Protein AF-0000000080332445 (afdb_homodimer)

pLDDT: mean 97.57, std 4.03, range [58.81, 99.0]

Secondary structure (DSSP, 8-state):
--EEPPHHHHHHHHHSTTPPEEEEEE-TTS-EEEEEE--EEETTEEEEEEETTSHHHHHHHH--EEEEEEEE-STT-EEEEEEEEEEEE--HHHHHHHHHHHHHHHH-GGGHHHHHHHHSSTTEEEEEEEEEEEEEEE----/--EEPPHHHHHHHHHSTTPPEEEEEE-TTS-EEEEEE--EEETTEEEEEEETTSHHHHHHHH--EEEEEEEE-STT-EEEEEEEEEEEE--HHHHHHHHHHHHHHHH-GGGHHHHHHHHSSTTEEEEEEEEEEEEEEE----

Structure (mmCIF, N/CA/C/O backbone):
data_AF-0000000080332445-model_v1
#
loop_
_entity.id
_entity.type
_entity.pdbx_description
1 polymer 'PPOX class F420-dependent oxidoreductase'
#
loop_
_atom_site.group_PDB
_atom_site.id
_atom_site.type_symbol
_atom_site.label_atom_id
_atom_site.label_alt_id
_atom_site.label_comp_id
_atom_site.label_asym_id
_atom_site.label_entity_id
_atom_site.label_seq_id
_atom_site.pdbx_PDB_ins_code
_atom_site.Cartn_x
_atom_site.Cartn_y
_atom_site.Cartn_z
_atom_site.occupancy
_atom_site.B_iso_or_equiv
_atom_site.auth_seq_id
_atom_site.auth_comp_id
_atom_site.auth_asym_id
_atom_site.auth_atom_id
_atom_site.pdbx_PDB_model_num
ATOM 1 N N . MET A 1 1 ? -18.812 12.828 2.557 1 81.38 1 MET A N 1
ATOM 2 C CA . MET A 1 1 ? -18.219 12.148 3.707 1 81.38 1 MET A CA 1
ATOM 3 C C . MET A 1 1 ? -17.922 10.688 3.379 1 81.38 1 MET A C 1
ATOM 5 O O . MET A 1 1 ? -18.625 10.07 2.578 1 81.38 1 MET A O 1
ATOM 9 N N . ALA A 1 2 ? -16.875 10.219 4.004 1 90.31 2 ALA A N 1
ATOM 10 C CA . ALA A 1 2 ? -16.531 8.82 3.756 1 90.31 2 ALA A CA 1
ATOM 11 C C . ALA A 1 2 ? -17.734 7.906 3.984 1 90.31 2 ALA A C 1
ATOM 13 O O . ALA A 1 2 ? -18.469 8.078 4.953 1 90.31 2 ALA A O 1
ATOM 14 N N . GLN A 1 3 ? -17.984 7.031 3.102 1 95.44 3 GLN A N 1
ATOM 15 C CA . GLN A 1 3 ? -19.078 6.082 3.18 1 95.44 3 GLN A CA 1
ATOM 16 C C . GLN A 1 3 ? -18.562 4.645 3.234 1 95.44 3 GLN A C 1
ATOM 18 O O . GLN A 1 3 ? -17.75 4.238 2.396 1 95.44 3 GLN A O 1
ATOM 23 N N . LYS A 1 4 ? -19.141 3.914 4.219 1 97 4 LYS A N 1
ATOM 24 C CA . LYS A 1 4 ? -18.797 2.498 4.285 1 97 4 LYS A CA 1
ATOM 25 C C . LYS A 1 4 ? -19.359 1.735 3.09 1 97 4 LYS A C 1
ATOM 27 O O . LYS A 1 4 ? -20.5 1.954 2.689 1 97 4 LYS A O 1
ATOM 32 N N . MET A 1 5 ? -18.547 0.833 2.531 1 97.88 5 MET A N 1
ATOM 33 C CA . MET A 1 5 ? -19 0.029 1.401 1 97.88 5 MET A CA 1
ATOM 34 C C . MET A 1 5 ? -19.672 -1.258 1.881 1 97.88 5 MET A C 1
ATOM 36 O O . MET A 1 5 ? -19.188 -1.894 2.822 1 97.88 5 MET A O 1
ATOM 40 N N . ALA A 1 6 ? -20.656 -1.625 1.177 1 96.62 6 ALA A N 1
ATOM 41 C CA . ALA A 1 6 ? -21.25 -2.943 1.388 1 96.62 6 ALA A CA 1
ATOM 42 C C . ALA A 1 6 ? -20.344 -4.043 0.823 1 96.62 6 ALA A C 1
ATOM 44 O O . ALA A 1 6 ? -19.391 -3.762 0.095 1 96.62 6 ALA A O 1
ATOM 45 N N . ASP A 1 7 ? -20.688 -5.27 1.184 1 93.56 7 ASP A N 1
ATOM 46 C CA . ASP A 1 7 ? -19.844 -6.395 0.795 1 93.56 7 ASP A CA 1
ATOM 47 C C . ASP A 1 7 ? -19.688 -6.473 -0.723 1 93.56 7 ASP A C 1
ATOM 49 O O . ASP A 1 7 ? -18.578 -6.609 -1.236 1 93.56 7 ASP A O 1
ATOM 53 N N . ASP A 1 8 ? -20.781 -6.398 -1.402 1 95.25 8 ASP A N 1
ATOM 54 C CA . ASP A 1 8 ? -20.719 -6.477 -2.859 1 95.25 8 ASP A CA 1
ATOM 55 C C . ASP A 1 8 ? -19.969 -5.273 -3.443 1 95.25 8 ASP A C 1
ATOM 57 O O . ASP A 1 8 ? -19.297 -5.395 -4.465 1 95.25 8 ASP A O 1
ATOM 61 N N . GLU A 1 9 ? -20.047 -4.16 -2.758 1 97.25 9 GLU A N 1
ATOM 62 C CA . GLU A 1 9 ? -19.406 -2.936 -3.23 1 97.25 9 GLU A CA 1
ATOM 63 C C . GLU A 1 9 ? -17.891 -3.02 -3.111 1 97.25 9 GLU A C 1
ATOM 65 O O . GLU A 1 9 ? -17.172 -2.652 -4.039 1 97.25 9 GLU A O 1
ATOM 70 N N . TRP A 1 10 ? -17.438 -3.486 -1.898 1 98.12 10 TRP A N 1
ATOM 71 C CA . TRP A 1 10 ? -15.984 -3.473 -1.754 1 98.12 10 TRP A CA 1
ATOM 72 C C . TRP A 1 10 ? -15.344 -4.531 -2.643 1 98.12 10 TRP A C 1
ATOM 74 O O . TRP A 1 10 ? -14.234 -4.328 -3.156 1 98.12 10 TRP A O 1
ATOM 84 N N . ARG A 1 11 ? -16 -5.629 -2.934 1 98 11 ARG A N 1
ATOM 85 C CA . ARG A 1 11 ? -15.484 -6.641 -3.844 1 98 11 ARG A CA 1
ATOM 86 C C . ARG A 1 11 ? -15.375 -6.102 -5.266 1 98 11 ARG A C 1
ATOM 88 O O . ARG A 1 11 ? -14.375 -6.312 -5.945 1 98 11 ARG A O 1
ATOM 95 N N . SER A 1 12 ? -16.438 -5.395 -5.688 1 98 12 SER A N 1
ATOM 96 C CA . SER A 1 12 ? -16.391 -4.754 -7 1 98 12 SER A CA 1
ATOM 97 C C . SER A 1 12 ? -15.289 -3.707 -7.074 1 98 12 SER A C 1
ATOM 99 O O . SER A 1 12 ? -14.625 -3.576 -8.102 1 98 12 SER A O 1
ATOM 101 N N . PHE A 1 13 ? -15.156 -3.033 -5.973 1 98.44 13 PHE A N 1
ATOM 102 C CA . PHE A 1 13 ? -14.141 -1.988 -5.902 1 98.44 13 PHE A CA 1
ATOM 103 C C . PHE A 1 13 ? -12.742 -2.572 -6.113 1 98.44 13 PHE A C 1
ATOM 105 O O . PHE A 1 13 ? -11.977 -2.076 -6.941 1 98.44 13 PHE A O 1
ATOM 112 N N . VAL A 1 14 ? -12.383 -3.695 -5.426 1 98.31 14 VAL A N 1
ATOM 113 C CA . VAL A 1 14 ? -11.016 -4.195 -5.461 1 98.31 14 VAL A CA 1
ATOM 114 C C . VAL A 1 14 ? -10.758 -4.906 -6.789 1 98.31 14 VAL A C 1
ATOM 116 O O . VAL A 1 14 ? -9.617 -5.004 -7.242 1 98.31 14 VAL A O 1
ATOM 119 N N . LEU A 1 15 ? -11.797 -5.336 -7.449 1 97.62 15 LEU A N 1
ATOM 120 C CA . LEU A 1 15 ? -11.633 -6.086 -8.688 1 97.62 15 LEU A CA 1
ATOM 121 C C . LEU A 1 15 ? -11.781 -5.176 -9.906 1 97.62 15 LEU A C 1
ATOM 123 O O . LEU A 1 15 ? -11.648 -5.625 -11.047 1 97.62 15 LEU A O 1
ATOM 127 N N . HIS A 1 16 ? -12.039 -3.932 -9.656 1 97.31 16 HIS A N 1
ATOM 128 C CA . HIS A 1 16 ? -12.234 -3 -10.758 1 97.31 16 HIS A CA 1
ATOM 129 C C . HIS A 1 16 ? -10.961 -2.84 -11.578 1 97.31 16 HIS A C 1
ATOM 131 O O . HIS A 1 16 ? -9.906 -2.506 -11.031 1 97.31 16 HIS A O 1
ATOM 137 N N . GLY A 1 17 ? -11.055 -3.16 -12.852 1 96.25 17 GLY A N 1
ATOM 138 C CA . GLY A 1 17 ? -9.906 -3.018 -13.727 1 96.25 17 GLY A CA 1
ATOM 139 C C . GLY A 1 17 ? -8.719 -3.855 -13.297 1 96.25 17 GLY A C 1
ATOM 140 O O . GLY A 1 17 ? -8.852 -5.055 -13.055 1 96.25 17 GLY A O 1
ATOM 141 N N . THR A 1 18 ? -7.527 -3.168 -13.25 1 97.19 18 THR A N 1
ATOM 142 C CA . THR A 1 18 ? -6.289 -3.842 -12.883 1 97.19 18 THR A CA 1
ATOM 143 C C . THR A 1 18 ? -5.645 -3.162 -11.68 1 97.19 18 THR A C 1
ATOM 145 O O . THR A 1 18 ? -4.426 -2.979 -11.641 1 97.19 18 THR A O 1
ATOM 148 N N . ARG A 1 19 ? -6.551 -2.73 -10.789 1 98.06 19 ARG A N 1
ATOM 149 C CA . ARG A 1 19 ? -6.016 -2.146 -9.562 1 98.06 19 ARG A CA 1
ATOM 150 C C . ARG A 1 19 ? -5.035 -3.098 -8.883 1 98.06 19 ARG A C 1
ATOM 152 O O . ARG A 1 19 ? -5.324 -4.285 -8.719 1 98.06 19 ARG A O 1
ATOM 159 N N . THR A 1 20 ? -3.871 -2.564 -8.555 1 98.5 20 THR A N 1
ATOM 160 C CA . THR A 1 20 ? -2.896 -3.354 -7.809 1 98.5 20 THR A CA 1
ATOM 161 C C . THR A 1 20 ? -3.193 -3.303 -6.312 1 98.5 20 THR A C 1
ATOM 163 O O . THR A 1 20 ? -3.869 -2.387 -5.84 1 98.5 20 THR A O 1
ATOM 166 N N . GLY A 1 21 ? -2.797 -4.309 -5.602 1 98.81 21 GLY A N 1
ATOM 167 C CA . GLY A 1 21 ? -2.785 -4.266 -4.145 1 98.81 21 GLY A CA 1
ATOM 168 C C . GLY A 1 21 ? -1.434 -3.887 -3.57 1 98.81 21 GLY A C 1
ATOM 169 O O . GLY A 1 21 ? -0.396 -4.168 -4.172 1 98.81 21 GLY A O 1
ATOM 170 N N . LYS A 1 22 ? -1.384 -3.271 -2.49 1 98.94 22 LYS A N 1
ATOM 171 C CA . 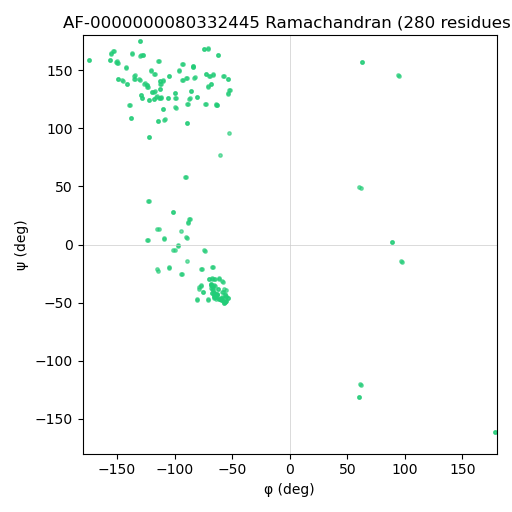LYS A 1 22 ? -0.173 -3.047 -1.707 1 98.94 22 LYS A CA 1
ATOM 172 C C . LYS A 1 22 ? -0.176 -3.889 -0.435 1 98.94 22 LYS A C 1
ATOM 174 O O . LYS A 1 22 ? -0.957 -3.631 0.485 1 98.94 22 LYS A O 1
ATOM 179 N N . LEU A 1 23 ? 0.667 -4.922 -0.406 1 99 23 LEU A N 1
ATOM 180 C CA . LEU A 1 23 ? 0.729 -5.922 0.651 1 99 23 LEU A CA 1
ATOM 181 C C . LEU A 1 23 ? 1.688 -5.492 1.756 1 99 23 LEU A C 1
ATOM 183 O O . LEU A 1 23 ? 2.865 -5.238 1.496 1 99 23 LEU A O 1
ATOM 187 N N . SER A 1 24 ? 1.147 -5.395 2.928 1 99 24 SER A N 1
ATOM 188 C CA . SER A 1 24 ? 1.958 -5.117 4.109 1 99 24 SER A CA 1
ATOM 189 C C . SER A 1 24 ? 2.258 -6.398 4.883 1 99 24 SER A C 1
ATOM 191 O O . SER A 1 24 ? 1.354 -7.191 5.152 1 99 24 SER A O 1
ATOM 193 N N . THR A 1 25 ? 3.475 -6.641 5.133 1 98.94 25 THR A N 1
ATOM 194 C CA . THR A 1 25 ? 3.984 -7.691 6.012 1 98.94 25 THR A CA 1
ATOM 195 C C . THR A 1 25 ? 4.988 -7.125 7.008 1 98.94 25 THR A C 1
ATOM 197 O O . THR A 1 25 ? 5.242 -5.918 7.023 1 98.94 25 THR A O 1
ATOM 200 N N . VAL A 1 26 ? 5.457 -7.996 7.957 1 98.94 26 VAL A N 1
ATOM 201 C CA . VAL A 1 26 ? 6.434 -7.547 8.945 1 98.94 26 VAL A CA 1
ATOM 202 C C . VAL A 1 26 ? 7.742 -8.312 8.758 1 98.94 26 VAL A C 1
ATOM 204 O O . VAL A 1 26 ? 7.746 -9.539 8.688 1 98.94 26 VAL A O 1
ATOM 207 N N . SER A 1 27 ? 8.812 -7.559 8.633 1 98.81 27 SER A N 1
ATOM 208 C CA . SER A 1 27 ? 10.125 -8.156 8.445 1 98.81 27 SER A CA 1
ATOM 209 C C . SER A 1 27 ? 10.609 -8.844 9.719 1 98.81 27 SER A C 1
ATOM 211 O O . SER A 1 27 ? 10.062 -8.617 10.797 1 98.81 27 SER A O 1
ATOM 213 N N . ALA A 1 28 ? 11.648 -9.594 9.594 1 98.44 28 ALA A N 1
ATOM 214 C CA . ALA A 1 28 ? 12.188 -10.383 10.703 1 98.44 28 ALA A CA 1
ATOM 215 C C . ALA A 1 28 ? 12.633 -9.477 11.844 1 98.44 28 ALA A C 1
ATOM 217 O O . ALA A 1 28 ? 12.547 -9.859 13.016 1 98.44 28 ALA A O 1
ATOM 218 N N . ASP A 1 29 ? 13.023 -8.289 11.539 1 98.19 29 ASP A N 1
ATOM 219 C CA . ASP A 1 29 ? 13.516 -7.379 12.57 1 98.19 29 ASP A CA 1
ATOM 220 C C . ASP A 1 29 ? 12.367 -6.543 13.148 1 98.19 29 ASP A C 1
ATOM 222 O O . ASP A 1 29 ? 12.609 -5.574 13.875 1 98.19 29 ASP A O 1
ATOM 226 N N . GLY A 1 30 ? 11.172 -6.852 12.75 1 98.5 30 GLY A N 1
ATOM 227 C CA . GLY A 1 30 ? 10 -6.172 13.281 1 98.5 30 GLY A CA 1
ATOM 228 C C . GLY A 1 30 ? 9.633 -4.922 12.508 1 98.5 30 GLY A C 1
ATOM 229 O O . GLY A 1 30 ? 8.688 -4.223 12.867 1 98.5 30 GLY A O 1
ATOM 230 N N . SER A 1 31 ? 10.367 -4.625 11.438 1 98.75 31 SER A N 1
ATOM 231 C CA . SER A 1 31 ? 10.094 -3.408 10.68 1 98.75 31 SER A CA 1
ATOM 232 C C . SER A 1 31 ? 8.984 -3.633 9.664 1 98.75 31 SER A C 1
ATOM 234 O O . SER A 1 31 ? 8.75 -4.762 9.227 1 98.75 31 SER A O 1
ATOM 236 N N . PRO A 1 32 ? 8.281 -2.549 9.328 1 98.94 32 PRO A N 1
ATOM 237 C CA . PRO A 1 32 ? 7.211 -2.66 8.336 1 98.94 32 PRO A CA 1
ATOM 238 C C . PRO A 1 32 ? 7.746 -2.912 6.922 1 98.94 32 PRO A C 1
ATOM 240 O O . PRO A 1 32 ? 8.82 -2.418 6.57 1 98.94 32 PRO A O 1
ATOM 243 N N . HIS A 1 33 ? 7.047 -3.66 6.148 1 98.94 33 HIS A N 1
ATOM 244 C CA . HIS A 1 33 ? 7.309 -3.957 4.742 1 98.94 33 HIS A CA 1
ATOM 245 C C . HIS A 1 33 ? 6.055 -3.766 3.898 1 98.94 33 HIS A C 1
ATOM 247 O O . HIS A 1 33 ? 4.949 -4.105 4.332 1 98.94 33 HIS A O 1
ATOM 253 N N . VAL A 1 34 ? 6.191 -3.252 2.703 1 98.94 34 VAL A N 1
ATOM 254 C CA . VAL A 1 34 ? 5.066 -3.107 1.783 1 98.94 34 VAL A CA 1
ATOM 255 C C . VAL A 1 34 ? 5.543 -3.322 0.349 1 98.94 34 VAL A C 1
ATOM 257 O O . VAL A 1 34 ? 6.637 -2.885 -0.021 1 98.94 34 VAL A O 1
ATOM 260 N N . ALA A 1 35 ? 4.742 -3.969 -0.43 1 98.81 35 ALA A N 1
ATOM 261 C CA . ALA A 1 35 ? 5.051 -4.223 -1.836 1 98.81 35 ALA A CA 1
ATOM 262 C C . ALA A 1 35 ? 3.777 -4.289 -2.672 1 98.81 35 ALA A C 1
ATOM 264 O O . ALA A 1 35 ? 2.754 -4.805 -2.219 1 98.81 35 ALA A O 1
ATOM 265 N N . PRO A 1 36 ? 3.838 -3.758 -3.881 1 98.69 36 PRO A N 1
ATOM 266 C CA . PRO A 1 36 ? 2.684 -3.928 -4.766 1 98.69 36 PRO A CA 1
ATOM 267 C C . PRO A 1 36 ? 2.557 -5.352 -5.305 1 98.69 36 PRO A C 1
ATOM 269 O O . PRO A 1 36 ? 3.566 -6.012 -5.555 1 98.69 36 PRO A O 1
ATOM 272 N N . ILE A 1 37 ? 1.304 -5.789 -5.5 1 98.69 37 ILE A N 1
ATOM 273 C CA . ILE A 1 37 ? 1.092 -7.133 -6.027 1 98.69 37 ILE A CA 1
ATOM 274 C C . ILE A 1 37 ? -0.091 -7.125 -6.992 1 98.69 37 ILE A C 1
ATOM 276 O O . ILE A 1 37 ? -0.99 -6.285 -6.879 1 98.69 37 ILE A O 1
ATOM 280 N N . TRP A 1 38 ? -0.032 -8.094 -7.973 1 98.69 38 TRP A N 1
ATOM 281 C CA . TRP A 1 38 ? -1.217 -8.555 -8.695 1 98.69 38 TRP A CA 1
ATOM 282 C C . TRP A 1 38 ? -1.974 -9.602 -7.887 1 98.69 38 TRP A C 1
ATOM 284 O O . TRP A 1 38 ? -1.366 -10.406 -7.18 1 98.69 38 TRP A O 1
ATOM 294 N N . PHE A 1 39 ? -3.295 -9.562 -7.984 1 98.88 39 PHE A N 1
ATOM 295 C CA . PHE A 1 39 ? -4.074 -10.5 -7.188 1 98.88 39 PHE A CA 1
ATOM 296 C C . PHE A 1 39 ? -5.414 -10.789 -7.848 1 98.88 39 PHE A C 1
ATOM 298 O O . PHE A 1 39 ? -5.812 -10.102 -8.789 1 98.88 39 PHE A O 1
ATOM 305 N N . LEU A 1 40 ? -6.066 -11.828 -7.352 1 98.81 40 LEU A N 1
ATOM 306 C CA . LEU A 1 40 ? -7.48 -12.117 -7.562 1 98.81 40 LEU A CA 1
ATOM 307 C C . LEU A 1 40 ? -8.188 -12.375 -6.238 1 98.81 40 LEU A C 1
ATOM 309 O O . LEU A 1 40 ? -7.535 -12.555 -5.207 1 98.81 40 LEU A O 1
ATOM 313 N N . LEU A 1 41 ? -9.508 -12.297 -6.27 1 98.56 41 LEU A N 1
ATOM 314 C CA . LEU A 1 41 ? -10.328 -12.812 -5.18 1 98.56 41 LEU A CA 1
ATOM 315 C C . LEU A 1 41 ? -10.891 -14.188 -5.527 1 98.56 41 LEU A C 1
ATOM 317 O O . LEU A 1 41 ? -11.359 -14.406 -6.645 1 98.56 41 LEU A O 1
ATOM 321 N N . ASP A 1 42 ? -10.711 -15.047 -4.621 1 98.06 42 ASP A N 1
ATOM 322 C CA . ASP A 1 42 ? -11.359 -16.359 -4.66 1 98.06 42 ASP A CA 1
ATOM 323 C C . ASP A 1 42 ? -12.203 -16.594 -3.41 1 98.06 42 ASP A C 1
ATOM 325 O O . ASP A 1 42 ? -11.695 -17.094 -2.404 1 98.06 42 ASP A O 1
ATOM 329 N N . GLY A 1 43 ? -13.508 -16.234 -3.498 1 96.25 43 GLY A N 1
ATOM 330 C CA . GLY A 1 43 ? -14.312 -16.203 -2.285 1 96.25 43 GLY A CA 1
ATOM 331 C C . GLY A 1 43 ? -13.797 -15.211 -1.26 1 96.25 43 GLY A C 1
ATOM 332 O O . GLY A 1 43 ? -13.656 -14.023 -1.554 1 96.25 43 GLY A O 1
ATOM 333 N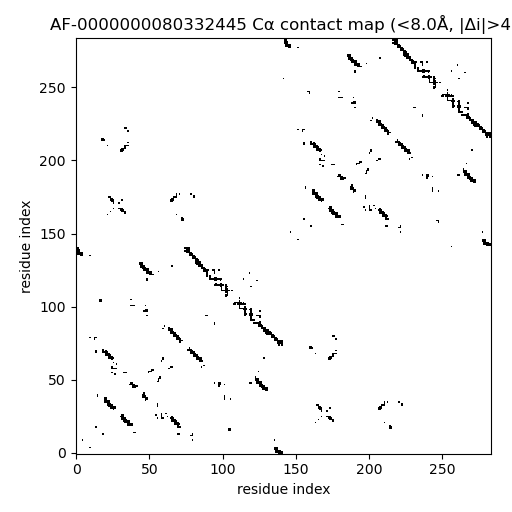 N . ASP A 1 44 ? -13.461 -15.711 -0.083 1 97.12 44 ASP A N 1
ATOM 334 C CA . ASP A 1 44 ? -13 -14.844 0.997 1 97.12 44 ASP A CA 1
ATOM 335 C C . ASP A 1 44 ? -11.477 -14.891 1.123 1 97.12 44 ASP A C 1
ATOM 337 O O . ASP A 1 44 ? -10.93 -14.719 2.217 1 97.12 44 ASP A O 1
ATOM 341 N N . GLU A 1 45 ? -10.859 -15.164 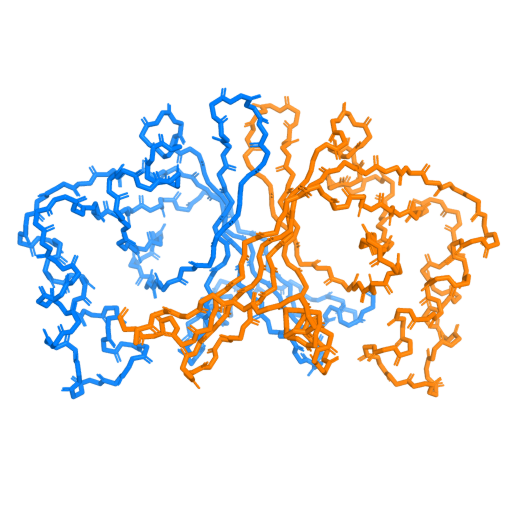-0.029 1 98.81 45 GLU A N 1
ATOM 342 C CA . GLU A 1 45 ? -9.398 -15.203 -0.037 1 98.81 45 GLU A CA 1
ATOM 343 C C . GLU A 1 45 ? -8.836 -14.289 -1.122 1 98.81 45 GLU A C 1
ATOM 345 O O . GLU A 1 45 ? -9.367 -14.234 -2.232 1 98.81 45 GLU A O 1
ATOM 350 N N . VAL A 1 46 ? -7.82 -13.617 -0.756 1 98.94 46 VAL A N 1
ATOM 351 C CA . VAL A 1 46 ? -6.965 -12.992 -1.762 1 98.94 46 VAL A CA 1
ATOM 352 C C . VAL A 1 46 ? -5.922 -14 -2.244 1 98.94 46 VAL A C 1
ATOM 354 O O . VAL A 1 46 ? -5.246 -14.641 -1.437 1 98.94 46 VAL A O 1
ATOM 357 N N . VAL A 1 47 ? -5.777 -14.094 -3.547 1 98.94 47 VAL A N 1
ATOM 358 C CA . VAL A 1 47 ? -4.836 -15.055 -4.117 1 98.94 47 VAL A CA 1
ATOM 359 C C . VAL A 1 47 ? -3.779 -14.32 -4.934 1 98.94 47 VAL A C 1
ATOM 361 O O . VAL A 1 47 ? -4.105 -13.477 -5.77 1 98.94 47 VAL A O 1
ATOM 364 N N . PHE A 1 48 ? -2.527 -14.641 -4.703 1 98.94 48 PHE A N 1
ATOM 365 C CA . PHE A 1 48 ? -1.441 -14.062 -5.488 1 98.94 48 PHE A CA 1
ATOM 366 C C . PHE A 1 48 ? -0.222 -14.977 -5.477 1 98.94 48 PHE A C 1
ATOM 368 O O . PHE A 1 48 ? -0.159 -15.93 -4.695 1 98.94 48 PHE A O 1
ATOM 375 N N . ASN A 1 49 ? 0.714 -14.719 -6.406 1 98.69 49 ASN A N 1
ATOM 376 C CA . ASN A 1 49 ? 2.006 -15.391 -6.477 1 98.69 49 ASN A CA 1
ATOM 377 C C . ASN A 1 49 ? 3.137 -14.492 -5.988 1 98.69 49 ASN A C 1
ATOM 379 O O . ASN A 1 49 ? 3.057 -13.266 -6.113 1 98.69 49 ASN A O 1
ATOM 383 N N . THR A 1 50 ? 4.098 -15.086 -5.359 1 98.5 50 THR A N 1
ATOM 384 C CA . THR A 1 50 ? 5.324 -14.367 -5.02 1 98.5 50 THR A CA 1
ATOM 385 C C . THR A 1 50 ? 6.512 -15.328 -4.961 1 98.5 50 THR A C 1
ATOM 387 O O . THR A 1 50 ? 6.336 -16.531 -4.758 1 98.5 50 THR A O 1
ATOM 390 N N . GLY A 1 51 ? 7.695 -14.812 -5.129 1 98.44 51 GLY A N 1
ATOM 391 C CA . GLY A 1 51 ? 8.875 -15.633 -4.934 1 98.44 51 GLY A CA 1
ATOM 392 C C . GLY A 1 51 ? 9.07 -16.078 -3.494 1 98.44 51 GLY A C 1
ATOM 393 O O . GLY A 1 51 ? 8.844 -15.289 -2.568 1 98.44 51 GLY A O 1
ATOM 394 N N . LYS A 1 52 ? 9.578 -17.234 -3.354 1 98.44 52 LYS A N 1
ATOM 395 C CA . LYS A 1 52 ? 9.836 -17.797 -2.031 1 98.44 52 LYS A CA 1
ATOM 396 C C . LYS A 1 52 ? 10.945 -17.031 -1.314 1 98.44 52 LYS A C 1
ATOM 398 O O . LYS A 1 52 ? 10.914 -16.875 -0.091 1 98.44 52 LYS A O 1
ATOM 403 N N . GLU A 1 53 ? 11.836 -16.469 -2.062 1 98.25 53 GLU A N 1
ATOM 404 C CA . GLU A 1 53 ? 13.023 -15.859 -1.47 1 98.25 53 GLU A CA 1
ATOM 405 C C . GLU A 1 53 ? 12.875 -14.336 -1.392 1 98.25 53 GLU A C 1
ATOM 407 O O . GLU A 1 53 ? 13.781 -13.641 -0.94 1 98.25 53 GLU A O 1
ATOM 412 N N . THR A 1 54 ? 11.758 -13.805 -1.946 1 98.5 54 THR A N 1
ATOM 413 C CA . THR A 1 54 ? 11.492 -12.383 -1.774 1 98.5 54 THR A CA 1
ATOM 414 C C . THR A 1 54 ? 11.312 -12.039 -0.298 1 98.5 54 THR A C 1
ATOM 416 O O . THR A 1 54 ? 11.094 -12.93 0.527 1 98.5 54 THR A O 1
ATOM 419 N N . VAL A 1 55 ? 11.398 -10.797 0.043 1 98.56 55 VAL A N 1
ATOM 420 C CA . VAL A 1 55 ? 11.164 -10.344 1.408 1 98.56 55 VAL A CA 1
ATOM 421 C C . VAL A 1 55 ? 9.75 -10.719 1.846 1 98.56 55 VAL A C 1
ATOM 423 O O . VAL A 1 55 ? 9.555 -11.289 2.924 1 98.56 55 VAL A O 1
ATOM 426 N N . LYS A 1 56 ? 8.742 -10.445 0.944 1 98.56 56 LYS A N 1
ATOM 427 C CA . LYS A 1 56 ? 7.367 -10.742 1.34 1 98.56 56 LYS A CA 1
ATOM 428 C C . LYS A 1 56 ? 7.148 -12.25 1.479 1 98.56 56 LYS A C 1
ATOM 430 O O . LYS A 1 56 ? 6.391 -12.695 2.342 1 98.56 56 LYS A O 1
ATOM 435 N N . GLY A 1 57 ? 7.801 -13.039 0.613 1 98.75 57 GLY A N 1
ATOM 436 C CA . GLY A 1 57 ? 7.719 -14.484 0.773 1 98.75 57 GLY A CA 1
ATOM 437 C C . GLY A 1 57 ? 8.266 -14.969 2.104 1 98.75 57 GLY A C 1
ATOM 438 O O . GLY A 1 57 ? 7.609 -15.742 2.803 1 98.75 57 GLY A O 1
ATOM 439 N N . ARG A 1 58 ? 9.414 -14.492 2.475 1 98.88 58 ARG A N 1
ATOM 440 C CA . ARG A 1 58 ? 10.047 -14.875 3.732 1 98.88 58 ARG A CA 1
ATOM 441 C C . ARG A 1 58 ? 9.234 -14.383 4.926 1 98.88 58 ARG A C 1
ATOM 443 O O . ARG A 1 58 ? 9.086 -15.094 5.922 1 98.88 58 ARG A O 1
ATOM 450 N N . ASN A 1 59 ? 8.75 -13.156 4.816 1 98.94 59 ASN A N 1
ATOM 451 C CA . ASN A 1 59 ? 7.914 -12.625 5.887 1 98.94 59 ASN A CA 1
ATOM 452 C C . ASN A 1 59 ? 6.684 -13.492 6.129 1 98.94 59 ASN A C 1
ATOM 454 O O . ASN A 1 59 ? 6.363 -13.82 7.273 1 98.94 59 ASN A O 1
ATOM 458 N N . LEU A 1 60 ? 6.016 -13.867 5.035 1 98.88 60 LEU A N 1
ATOM 459 C CA . LEU A 1 60 ? 4.777 -14.633 5.137 1 98.88 60 LEU A CA 1
ATOM 460 C C . LEU A 1 60 ? 5.051 -16.047 5.664 1 98.88 60 LEU A C 1
ATOM 462 O O . LEU A 1 60 ? 4.227 -16.609 6.383 1 98.88 60 LEU A O 1
ATOM 466 N N . ALA A 1 61 ? 6.164 -16.562 5.305 1 98.81 61 ALA A N 1
ATOM 467 C CA . ALA A 1 61 ? 6.539 -17.891 5.816 1 98.81 61 ALA A CA 1
ATOM 468 C C . ALA A 1 61 ? 6.766 -17.844 7.324 1 98.81 61 ALA A C 1
ATOM 470 O O . ALA A 1 61 ? 6.434 -18.797 8.031 1 98.81 61 ALA A O 1
ATOM 471 N N . ARG A 1 62 ? 7.297 -16.75 7.82 1 98.62 62 ARG A N 1
ATOM 472 C CA . ARG A 1 62 ? 7.617 -16.594 9.242 1 98.62 62 ARG A CA 1
ATOM 473 C C . ARG A 1 62 ? 6.371 -16.234 10.047 1 98.62 62 ARG A C 1
ATOM 475 O O . ARG A 1 62 ? 6.152 -16.781 11.133 1 98.62 62 ARG A O 1
ATOM 482 N N . ASP A 1 63 ? 5.641 -15.297 9.57 1 98.5 63 ASP A N 1
ATOM 483 C CA . ASP A 1 63 ? 4.41 -14.789 10.164 1 98.5 63 ASP A CA 1
ATOM 484 C C . ASP A 1 63 ? 3.342 -14.555 9.094 1 98.5 63 ASP A C 1
ATOM 486 O O . ASP A 1 63 ? 3.436 -13.609 8.312 1 98.5 63 ASP A O 1
ATOM 490 N N . GLY A 1 64 ? 2.307 -15.359 9.047 1 98.75 64 GLY A N 1
ATOM 491 C CA . GLY A 1 64 ? 1.322 -15.406 7.98 1 98.75 64 GLY A CA 1
ATOM 492 C C . GLY A 1 64 ? 0.367 -14.227 8 1 98.75 64 GLY A C 1
ATOM 493 O O . GLY A 1 64 ? -0.479 -14.094 7.113 1 98.75 64 GLY A O 1
ATOM 494 N N . ARG A 1 65 ? 0.459 -13.375 9.023 1 98.88 65 ARG A N 1
ATOM 495 C CA . ARG A 1 65 ? -0.424 -12.219 9.062 1 98.88 65 ARG A CA 1
ATOM 496 C C . ARG A 1 65 ? -0.04 -11.203 7.992 1 98.88 65 ARG A C 1
ATOM 498 O O . ARG A 1 65 ? 1.145 -10.953 7.762 1 98.88 65 ARG A O 1
ATOM 505 N N . ALA A 1 66 ? -1.001 -10.641 7.273 1 98.94 66 ALA A N 1
ATOM 506 C CA . ALA A 1 66 ? -0.771 -9.617 6.258 1 98.94 66 ALA A CA 1
ATOM 507 C C . ALA A 1 66 ? -1.966 -8.68 6.148 1 98.94 66 ALA A C 1
ATOM 509 O O . ALA A 1 66 ? -3.064 -9 6.609 1 98.94 66 ALA A O 1
ATOM 510 N N . ALA A 1 67 ? -1.767 -7.52 5.688 1 99 67 ALA A N 1
ATOM 511 C CA . ALA A 1 67 ? -2.787 -6.551 5.301 1 99 67 ALA A CA 1
ATOM 512 C C . ALA A 1 67 ? -2.592 -6.098 3.855 1 99 67 ALA A C 1
ATOM 514 O O . ALA A 1 67 ? -1.461 -5.879 3.414 1 99 67 ALA A O 1
ATOM 515 N N . LEU A 1 68 ? -3.654 -5.992 3.117 1 99 68 LEU A N 1
ATOM 516 C CA . LEU A 1 68 ? -3.633 -5.582 1.718 1 99 68 LEU A CA 1
ATOM 517 C C . LEU A 1 68 ? -4.508 -4.348 1.5 1 99 68 LEU A C 1
ATOM 519 O O . LEU A 1 68 ? -5.688 -4.348 1.854 1 99 68 LEU A O 1
ATOM 523 N N . CYS A 1 69 ? -3.918 -3.301 0.949 1 98.94 69 CYS A N 1
ATOM 524 C CA . CYS A 1 69 ? -4.668 -2.1 0.602 1 98.94 69 CYS A CA 1
ATOM 525 C C . CYS A 1 69 ? -4.871 -2 -0.906 1 98.94 69 CYS A C 1
ATOM 527 O O . CYS A 1 69 ? -3.924 -2.168 -1.677 1 98.94 69 CYS A O 1
ATOM 529 N N . VAL A 1 70 ? -6.062 -1.85 -1.336 1 98.88 70 VAL A N 1
ATOM 530 C CA . VAL A 1 70 ? -6.438 -1.488 -2.699 1 98.88 70 VAL A CA 1
ATOM 531 C C . VAL A 1 70 ? -7.18 -0.153 -2.693 1 98.88 70 VAL A C 1
ATOM 533 O O . VAL A 1 70 ? -8.141 0.027 -1.944 1 98.88 70 VAL A O 1
ATOM 536 N N . ASP A 1 71 ? -6.66 0.823 -3.514 1 98.56 71 ASP A N 1
ATOM 537 C CA . ASP A 1 71 ? -7.324 2.123 -3.488 1 98.56 71 ASP A CA 1
ATOM 538 C C . ASP A 1 71 ? -7.488 2.684 -4.898 1 98.56 71 ASP A C 1
ATOM 540 O O . ASP A 1 71 ? -7.012 2.09 -5.867 1 98.56 71 ASP A O 1
ATOM 544 N N . ASP A 1 72 ? -8.312 3.66 -5.066 1 97.25 72 ASP A N 1
ATOM 545 C CA . ASP A 1 72 ? -8.391 4.543 -6.227 1 97.25 72 ASP A CA 1
ATOM 546 C C . ASP A 1 72 ? -7.684 5.871 -5.953 1 97.25 72 ASP A C 1
ATOM 548 O O . ASP A 1 72 ? -8.062 6.609 -5.043 1 97.25 72 ASP A O 1
ATOM 552 N N . ASP A 1 73 ? -6.637 6.16 -6.73 1 96.19 73 ASP A N 1
ATOM 553 C CA . ASP A 1 73 ? -5.84 7.352 -6.453 1 96.19 73 ASP A CA 1
ATOM 554 C C . ASP A 1 73 ? -6.414 8.578 -7.168 1 96.19 73 ASP A C 1
ATOM 556 O O . ASP A 1 73 ? -5.715 9.57 -7.375 1 96.19 73 ASP A O 1
ATOM 560 N N . ARG A 1 74 ? -7.727 8.5 -7.594 1 94.75 74 ARG A N 1
ATOM 561 C CA . ARG A 1 74 ? -8.453 9.617 -8.195 1 94.75 74 ARG A CA 1
ATOM 562 C C . ARG A 1 74 ? -9.641 10.016 -7.34 1 94.75 74 ARG A C 1
ATOM 564 O O . ARG A 1 74 ? -10.266 9.172 -6.691 1 94.75 74 ARG A O 1
ATOM 571 N N . PRO A 1 75 ? -9.906 11.305 -7.371 1 92.44 75 PRO A N 1
ATOM 572 C CA . PRO A 1 75 ? -11.109 11.719 -6.645 1 92.44 75 PRO A CA 1
ATOM 573 C C . PRO A 1 75 ? -12.367 11.023 -7.141 1 92.44 75 PRO A C 1
ATOM 575 O O . PRO A 1 75 ? -12.5 10.75 -8.336 1 92.44 75 PRO A O 1
ATOM 578 N N . PRO A 1 76 ? -13.359 10.703 -6.238 1 94.5 76 PRO A N 1
ATOM 579 C CA . PRO A 1 76 ? -13.406 11.109 -4.828 1 94.5 76 PRO A CA 1
ATOM 580 C C . PRO A 1 76 ? -12.68 10.133 -3.91 1 94.5 76 PRO A C 1
ATOM 582 O O . PRO A 1 76 ? -12.93 10.109 -2.703 1 94.5 76 PRO A O 1
ATOM 585 N N . TYR A 1 77 ? -11.82 9.391 -4.359 1 96.69 77 TYR A N 1
ATOM 586 C CA . TYR A 1 77 ? -10.953 8.461 -3.648 1 96.69 77 TYR A CA 1
ATOM 587 C C . TYR A 1 77 ? -11.766 7.371 -2.963 1 96.69 77 TYR A C 1
ATOM 589 O O . TYR A 1 77 ? -12.977 7.496 -2.811 1 96.69 77 TYR A O 1
ATOM 597 N N . GLY A 1 78 ? -11.242 6.332 -2.699 1 98.06 78 GLY A N 1
ATOM 598 C CA . GLY A 1 78 ? -11.75 5.18 -1.976 1 98.06 78 GLY A CA 1
ATOM 599 C C . GLY A 1 78 ? -10.703 4.109 -1.747 1 98.06 78 GLY A C 1
ATOM 600 O O . GLY A 1 78 ? -9.656 4.113 -2.396 1 98.06 78 GLY A O 1
ATOM 601 N N . PHE A 1 79 ? -11.031 3.309 -0.736 1 98.75 79 PHE A N 1
ATOM 602 C CA . PHE A 1 79 ? -10.062 2.246 -0.481 1 98.75 79 PHE A CA 1
ATOM 603 C C . PHE A 1 79 ? -10.727 1.072 0.23 1 98.75 79 PHE A C 1
ATOM 605 O O . PHE A 1 79 ? -11.789 1.228 0.841 1 98.75 79 PHE A O 1
ATOM 612 N N . VAL A 1 80 ? -10.055 -0.009 0.069 1 98.88 80 VAL A N 1
ATOM 613 C CA . VAL A 1 80 ? -10.344 -1.231 0.811 1 98.88 80 VAL A CA 1
ATOM 614 C C . VAL A 1 80 ? -9.062 -1.774 1.438 1 98.88 80 VAL A C 1
ATOM 616 O O . VAL A 1 80 ? -8.031 -1.87 0.769 1 98.88 80 VAL A O 1
ATOM 619 N N . VAL A 1 81 ? -9.125 -2.051 2.746 1 98.94 81 VAL A N 1
ATOM 620 C CA . VAL A 1 81 ? -8.062 -2.787 3.418 1 98.94 81 VAL A CA 1
ATOM 621 C C . VAL A 1 81 ? -8.586 -4.141 3.887 1 98.94 81 VAL A C 1
ATOM 623 O O . VAL A 1 81 ? -9.633 -4.219 4.535 1 98.94 81 VAL A O 1
ATOM 626 N N . MET A 1 82 ? -7.887 -5.141 3.482 1 98.94 82 MET A N 1
ATOM 627 C CA . MET A 1 82 ? -8.172 -6.512 3.898 1 98.94 82 MET A CA 1
ATOM 628 C C . MET A 1 82 ? -7.051 -7.059 4.773 1 98.94 82 MET A C 1
ATOM 630 O O . MET A 1 82 ? -5.871 -6.906 4.445 1 98.94 82 MET A O 1
ATOM 634 N N . ARG A 1 83 ? -7.418 -7.676 5.871 1 98.88 83 ARG A N 1
ATOM 635 C CA . ARG A 1 83 ? -6.461 -8.328 6.758 1 98.88 83 ARG A CA 1
ATOM 636 C C . ARG A 1 83 ? -6.777 -9.82 6.902 1 98.88 83 ARG A C 1
ATOM 638 O O . ARG A 1 83 ? -7.934 -10.227 6.781 1 98.88 83 ARG A O 1
ATOM 645 N N . GLY A 1 84 ? -5.715 -10.516 7.109 1 98.88 84 GLY A N 1
ATOM 646 C CA . GLY A 1 84 ? -5.93 -11.945 7.309 1 98.88 84 GLY A CA 1
ATOM 647 C C . GLY A 1 84 ? -4.641 -12.719 7.512 1 98.88 84 GLY A C 1
ATOM 648 O O . GLY A 1 84 ? -3.625 -12.148 7.914 1 98.88 84 GLY A O 1
ATOM 649 N N . ARG A 1 85 ? -4.77 -14.055 7.301 1 98.88 85 ARG A N 1
ATOM 650 C CA . ARG A 1 85 ? -3.629 -14.953 7.438 1 98.88 85 ARG A CA 1
ATOM 651 C C . ARG A 1 85 ? -3.402 -15.75 6.152 1 98.88 85 ARG A C 1
ATOM 653 O O . ARG A 1 85 ? -4.348 -16.297 5.578 1 98.88 85 ARG A O 1
ATOM 660 N N . ALA A 1 86 ? -2.184 -15.805 5.801 1 98.88 86 ALA A N 1
ATOM 661 C CA . ALA A 1 86 ? -1.803 -16.422 4.535 1 98.88 86 ALA A CA 1
ATOM 662 C C . ALA A 1 86 ? -1.466 -17.906 4.723 1 98.88 86 ALA A C 1
ATOM 664 O O . ALA A 1 86 ? -0.853 -18.281 5.723 1 98.88 86 ALA A O 1
ATOM 665 N N . GLU A 1 87 ? -1.854 -18.656 3.807 1 98.81 87 GLU A N 1
ATOM 666 C CA . GLU A 1 87 ? -1.344 -20.016 3.582 1 98.81 87 GLU A CA 1
ATOM 667 C C . GLU A 1 87 ? -0.51 -20.078 2.305 1 98.81 87 GLU A C 1
ATOM 669 O O . GLU A 1 87 ? -0.876 -19.5 1.285 1 98.81 87 GLU A O 1
ATOM 674 N N . LEU A 1 88 ? 0.562 -20.844 2.404 1 98.88 88 LEU A N 1
ATOM 675 C CA . LEU A 1 88 ? 1.495 -20.922 1.285 1 98.88 88 LEU A CA 1
ATOM 676 C C . LEU A 1 88 ? 1.483 -22.312 0.661 1 98.88 88 LEU A C 1
ATOM 678 O O . LEU A 1 88 ? 1.396 -23.312 1.372 1 98.88 88 LEU A O 1
ATOM 682 N N . SER A 1 89 ? 1.568 -22.344 -0.669 1 98.88 89 SER A N 1
ATOM 683 C CA . SER A 1 89 ? 1.656 -23.609 -1.396 1 98.88 89 SER A CA 1
ATOM 684 C C . SER A 1 89 ? 2.727 -23.547 -2.48 1 98.88 89 SER A C 1
ATOM 686 O O . SER A 1 89 ? 2.879 -22.516 -3.156 1 98.88 89 SER A O 1
ATOM 688 N N . GLU A 1 90 ? 3.393 -24.688 -2.688 1 98.69 90 GLU A N 1
ATOM 689 C CA . GLU A 1 90 ? 4.359 -24.812 -3.771 1 98.69 90 GLU A CA 1
ATOM 690 C C . GLU A 1 90 ? 3.887 -25.812 -4.824 1 98.69 90 GLU A C 1
ATOM 692 O O . GLU A 1 90 ? 4.672 -26.266 -5.664 1 98.69 90 GLU A O 1
ATOM 697 N N . ASP A 1 91 ? 2.572 -26.156 -4.695 1 98.75 91 ASP A N 1
ATOM 698 C CA . ASP A 1 91 ? 2.014 -27.078 -5.691 1 98.75 91 ASP A CA 1
ATOM 699 C C . ASP A 1 91 ? 2.061 -26.453 -7.086 1 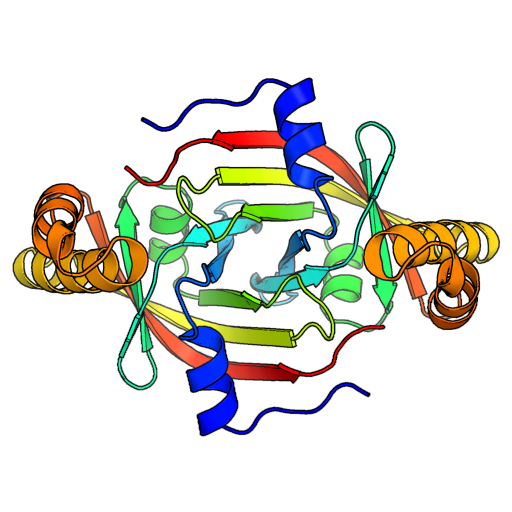98.75 91 ASP A C 1
ATOM 701 O O . ASP A 1 91 ? 1.377 -25.469 -7.359 1 98.75 91 ASP A O 1
ATOM 705 N N . LEU A 1 92 ? 2.752 -27.094 -7.984 1 98.62 92 LEU A N 1
ATOM 706 C CA . LEU A 1 92 ? 3.045 -26.516 -9.289 1 98.62 92 LEU A CA 1
ATOM 707 C C . LEU A 1 92 ? 1.776 -26.375 -10.125 1 98.62 92 LEU A C 1
ATOM 709 O O . LEU A 1 92 ? 1.636 -25.438 -10.906 1 98.62 92 LEU A O 1
ATOM 713 N N . SER A 1 93 ? 0.936 -27.344 -10 1 98.69 93 SER A N 1
ATOM 714 C CA . SER A 1 93 ? -0.306 -27.25 -10.766 1 98.69 93 SER A CA 1
ATOM 715 C C . SER A 1 93 ? -1.138 -26.047 -10.328 1 98.69 93 SER A C 1
ATOM 717 O O . SER A 1 93 ? -1.69 -25.344 -11.164 1 98.69 93 SER A O 1
ATOM 719 N N . GLU A 1 94 ? -1.246 -25.797 -9.039 1 98.75 94 GLU A N 1
ATOM 720 C CA . GLU A 1 94 ? -1.961 -24.641 -8.523 1 98.75 94 GLU A CA 1
ATOM 721 C C . GLU A 1 94 ? -1.258 -23.344 -8.914 1 98.75 94 GLU A C 1
ATOM 723 O O . GLU A 1 94 ? -1.909 -22.375 -9.297 1 98.75 94 GLU A O 1
ATOM 728 N N . LEU A 1 95 ? 0.03 -23.406 -8.789 1 98.81 95 LEU A N 1
ATOM 729 C CA . LEU A 1 95 ? 0.815 -22.234 -9.172 1 98.81 95 LEU A CA 1
ATOM 730 C C . LEU A 1 95 ? 0.521 -21.844 -10.617 1 98.81 95 LEU A C 1
ATOM 732 O O . LEU A 1 95 ? 0.225 -20.672 -10.891 1 98.81 95 LEU A O 1
ATOM 736 N N . ARG A 1 96 ? 0.563 -22.75 -11.477 1 98.69 96 ARG A N 1
ATOM 737 C CA . ARG A 1 96 ? 0.352 -22.484 -12.891 1 98.69 96 ARG A CA 1
ATOM 738 C C . ARG A 1 96 ? -1.065 -21.984 -13.156 1 98.69 96 ARG A C 1
ATOM 740 O O . ARG A 1 96 ? -1.264 -21.016 -13.898 1 98.69 96 ARG A O 1
ATOM 747 N N . HIS A 1 97 ? -1.989 -22.625 -12.578 1 98.88 97 HIS A N 1
ATOM 748 C CA . HIS A 1 97 ? -3.393 -22.266 -12.75 1 98.88 97 HIS A CA 1
ATOM 749 C C . HIS A 1 97 ? -3.641 -20.812 -12.344 1 98.88 97 HIS A C 1
ATOM 751 O O . HIS A 1 97 ? -4.168 -20.031 -13.133 1 98.88 97 HIS A O 1
ATOM 757 N N . TRP A 1 98 ? -3.199 -20.438 -11.203 1 98.88 98 TRP A N 1
ATOM 758 C CA . TRP A 1 98 ? -3.521 -19.109 -10.672 1 98.88 98 TRP A CA 1
ATOM 759 C C . TRP A 1 98 ? -2.645 -18.047 -11.312 1 98.88 98 TRP A C 1
ATOM 761 O O . TRP A 1 98 ? -3.098 -16.922 -11.555 1 98.88 98 TRP A O 1
ATOM 771 N N . ALA A 1 99 ? -1.388 -18.359 -11.555 1 98.75 99 ALA A N 1
ATOM 772 C CA . ALA A 1 99 ? -0.548 -17.422 -12.289 1 98.75 99 ALA A CA 1
ATOM 773 C C . ALA A 1 99 ? -1.168 -17.062 -13.641 1 98.75 99 ALA A C 1
ATOM 775 O O . ALA A 1 99 ? -1.103 -15.914 -14.07 1 98.75 99 ALA A O 1
ATOM 776 N N . THR A 1 100 ? -1.751 -18.047 -14.289 1 98.88 100 THR A N 1
ATOM 777 C CA . THR A 1 100 ? -2.408 -17.828 -15.57 1 98.88 100 THR A CA 1
ATOM 778 C C . THR A 1 100 ? -3.611 -16.906 -15.422 1 98.88 100 THR A C 1
ATOM 780 O O . THR A 1 100 ? -3.768 -15.945 -16.188 1 98.88 100 THR A O 1
ATOM 783 N N . ARG A 1 101 ? -4.438 -17.125 -14.406 1 98.75 101 ARG A N 1
ATOM 784 C CA . ARG A 1 101 ? -5.633 -16.312 -14.188 1 98.75 101 ARG A CA 1
ATOM 785 C C . ARG A 1 101 ? -5.266 -14.891 -13.805 1 98.75 101 ARG A C 1
ATOM 787 O O . ARG A 1 101 ? -5.887 -13.938 -14.281 1 98.75 101 ARG A O 1
ATOM 794 N N . ILE A 1 102 ? -4.273 -14.734 -12.961 1 98.62 102 ILE A N 1
ATOM 795 C CA . ILE A 1 102 ? -3.824 -13.414 -12.523 1 98.62 102 ILE A CA 1
ATOM 796 C C . ILE A 1 102 ? -3.234 -12.648 -13.711 1 98.62 102 ILE A C 1
ATOM 798 O O . ILE A 1 102 ? -3.559 -11.484 -13.922 1 98.62 102 ILE A O 1
ATOM 802 N N . GLY A 1 10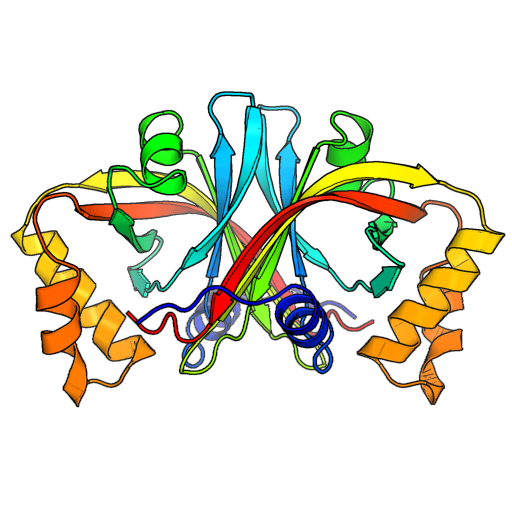3 ? -2.375 -13.336 -14.5 1 98.12 103 GLY A N 1
ATOM 803 C CA . GLY A 1 103 ? -1.86 -12.719 -15.711 1 98.12 103 GLY A CA 1
ATOM 804 C C . GLY A 1 103 ? -2.953 -12.258 -16.656 1 98.12 103 GLY A C 1
ATOM 805 O O . GLY A 1 103 ? -2.857 -11.18 -17.25 1 98.12 103 GLY A O 1
ATOM 806 N N . GLY A 1 104 ? -3.998 -13.086 -16.844 1 98.5 104 GLY A N 1
ATOM 807 C CA . GLY A 1 104 ? -5.125 -12.711 -17.688 1 98.5 104 GLY A CA 1
ATOM 808 C C . GLY A 1 104 ? -5.82 -11.445 -17.219 1 98.5 104 GLY A C 1
ATOM 809 O O . GLY A 1 104 ? -6.16 -10.586 -18.031 1 98.5 104 GLY A O 1
ATOM 810 N N . ARG A 1 105 ? -5.988 -11.32 -15.914 1 98.12 105 ARG A N 1
ATOM 811 C CA . ARG A 1 105 ? -6.629 -10.125 -15.375 1 98.12 105 ARG A CA 1
ATOM 812 C C . ARG A 1 105 ? -5.801 -8.875 -15.672 1 98.12 105 ARG A C 1
ATOM 814 O O . ARG A 1 105 ? -6.344 -7.852 -16.094 1 98.12 105 ARG A O 1
ATOM 821 N N . TYR A 1 106 ? -4.527 -8.922 -15.523 1 97.94 106 TYR A N 1
ATOM 822 C CA . TYR A 1 106 ? -3.709 -7.719 -15.508 1 97.94 106 TYR A CA 1
ATOM 823 C C . TYR A 1 106 ? -3.154 -7.414 -16.891 1 97.94 106 TYR A C 1
ATOM 825 O O . TYR A 1 106 ? -2.893 -6.258 -17.219 1 97.94 106 TYR A O 1
ATOM 833 N N . MET A 1 107 ? -3.025 -8.5 -17.719 1 97.5 107 MET A N 1
ATOM 834 C CA . MET A 1 107 ? -2.316 -8.266 -18.984 1 97.5 107 MET A CA 1
ATOM 835 C C . MET A 1 107 ? -3.184 -8.648 -20.172 1 97.5 107 MET A C 1
ATOM 837 O O . MET A 1 107 ? -2.76 -8.516 -21.328 1 97.5 107 MET A O 1
ATOM 841 N N . GLY A 1 108 ? -4.434 -9.047 -19.906 1 97.44 108 GLY A N 1
ATOM 842 C CA . GLY A 1 108 ? -5.324 -9.5 -20.953 1 97.44 108 GLY A CA 1
ATOM 843 C C . GLY A 1 108 ? -5.32 -11.008 -21.141 1 97.44 108 GLY A C 1
ATOM 844 O O . GLY A 1 108 ? -4.277 -11.656 -21 1 97.44 108 GLY A O 1
ATOM 845 N N . GLU A 1 109 ? -6.492 -11.508 -21.484 1 98 109 GLU A N 1
ATOM 846 C CA . GLU A 1 109 ? -6.68 -12.953 -21.594 1 98 109 GLU A CA 1
ATOM 847 C C . GLU A 1 109 ? -5.723 -13.555 -22.625 1 98 109 GLU A C 1
ATOM 849 O O . GLU A 1 109 ? -5.266 -14.695 -22.453 1 98 109 GLU A O 1
ATOM 854 N N . GLU A 1 110 ? -5.418 -12.781 -23.594 1 98.19 110 GLU A N 1
ATOM 855 C CA . GLU A 1 110 ? -4.562 -13.273 -24.672 1 98.19 110 GLU A CA 1
ATOM 856 C C . GLU A 1 110 ? -3.146 -13.539 -24.172 1 98.19 110 GLU A C 1
ATOM 858 O O . GLU A 1 110 ? -2.402 -14.312 -24.781 1 98.19 110 GLU A O 1
ATOM 863 N N . ARG A 1 111 ? -2.729 -12.969 -23.031 1 97.62 111 ARG A N 1
ATOM 864 C CA . ARG A 1 111 ? -1.379 -13.133 -22.5 1 97.62 111 ARG A CA 1
ATOM 865 C C . ARG A 1 111 ? -1.386 -14.008 -21.25 1 97.62 111 ARG A C 1
ATOM 867 O O . ARG A 1 111 ? -0.347 -14.188 -20.609 1 97.62 111 ARG A O 1
ATOM 874 N N . ALA A 1 112 ? -2.51 -14.516 -20.938 1 98.5 112 ALA A N 1
ATOM 875 C CA . ALA A 1 112 ? -2.68 -15.266 -19.703 1 98.5 112 ALA A CA 1
ATOM 876 C C . ALA A 1 112 ? -1.68 -16.422 -19.609 1 98.5 112 ALA A C 1
ATOM 878 O O . ALA A 1 112 ? -0.98 -16.562 -18.609 1 98.5 112 ALA A O 1
ATOM 879 N N . GLU A 1 113 ? -1.555 -17.188 -20.625 1 98.31 113 GLU A N 1
ATOM 880 C CA . GLU A 1 113 ? -0.687 -18.359 -20.625 1 98.31 113 GLU A CA 1
ATOM 881 C C . GLU A 1 113 ? 0.783 -17.953 -20.531 1 98.31 113 GLU A C 1
ATOM 883 O O . GLU A 1 113 ? 1.586 -18.672 -19.906 1 98.31 113 GLU A O 1
ATOM 888 N N . GLU A 1 114 ? 1.147 -16.891 -21.219 1 97.56 114 GLU A N 1
ATOM 889 C CA . GLU A 1 114 ? 2.502 -16.359 -21.109 1 97.56 114 GLU A CA 1
ATOM 890 C C . GLU A 1 114 ? 2.885 -16.094 -19.656 1 97.56 114 GLU A C 1
ATOM 892 O O . GLU A 1 114 ? 3.947 -16.516 -19.203 1 97.56 114 GLU A O 1
ATOM 897 N N . PHE A 1 115 ? 2.037 -15.484 -18.891 1 97.38 115 PHE A N 1
ATOM 898 C CA . PHE A 1 115 ? 2.309 -15.133 -17.516 1 97.38 115 PHE A CA 1
ATOM 899 C C . PHE A 1 115 ? 2.182 -16.359 -16.609 1 97.38 115 PHE A C 1
ATOM 901 O O . PHE A 1 115 ? 2.898 -16.469 -15.609 1 97.38 115 PHE A O 1
ATOM 908 N N . GLY A 1 116 ? 1.258 -17.266 -16.906 1 98.38 116 GLY A N 1
ATOM 909 C CA . GLY A 1 116 ? 1.213 -18.531 -16.203 1 98.38 116 GLY A CA 1
ATOM 910 C C . GLY A 1 116 ? 2.523 -19.297 -16.266 1 98.38 116 GLY A C 1
ATOM 911 O O . GLY A 1 116 ? 3.008 -19.797 -15.25 1 98.38 116 GLY A O 1
ATOM 912 N N . ALA A 1 117 ? 3.109 -19.359 -17.453 1 97.94 117 ALA A N 1
ATOM 913 C CA . ALA A 1 117 ? 4.367 -20.078 -17.656 1 97.94 117 ALA A CA 1
ATOM 914 C C . ALA A 1 117 ? 5.52 -19.375 -16.953 1 97.94 117 ALA A C 1
ATOM 916 O O . ALA A 1 117 ? 6.434 -20.031 -16.438 1 97.94 117 ALA A O 1
ATOM 917 N N . ARG A 1 118 ? 5.484 -18.125 -16.906 1 96.81 118 ARG A N 1
ATOM 918 C CA . ARG A 1 118 ? 6.555 -17.328 -16.328 1 96.81 118 ARG A CA 1
ATOM 919 C C . ARG A 1 118 ? 6.512 -17.391 -14.797 1 96.81 118 ARG A C 1
ATOM 921 O O . ARG A 1 118 ? 7.551 -17.531 -14.148 1 96.81 118 ARG A O 1
ATOM 928 N N . ASN A 1 119 ? 5.254 -17.328 -14.219 1 97.06 119 ASN A N 1
ATOM 929 C CA . ASN A 1 119 ? 5.109 -17.125 -12.781 1 97.06 119 ASN A CA 1
ATOM 930 C C . ASN A 1 119 ? 4.723 -18.406 -12.07 1 97.06 119 ASN A C 1
ATOM 932 O O . ASN A 1 119 ? 4.809 -18.5 -10.844 1 97.06 119 ASN A O 1
ATOM 936 N N . GLY A 1 120 ? 4.207 -19.359 -12.781 1 98.19 120 GLY A N 1
ATOM 937 C CA . GLY A 1 120 ? 3.844 -20.641 -12.203 1 98.19 120 GLY A CA 1
ATOM 938 C C . GLY A 1 120 ? 4.969 -21.656 -12.258 1 98.19 120 GLY A C 1
ATOM 939 O O . GLY A 1 120 ? 4.801 -22.75 -12.82 1 98.19 120 GLY A O 1
ATOM 940 N N . VAL A 1 121 ? 6.148 -21.344 -11.648 1 98.56 121 VAL A N 1
ATOM 941 C CA . VAL A 1 121 ? 7.367 -22.141 -11.773 1 98.56 121 VAL A CA 1
ATOM 942 C C . VAL A 1 121 ? 7.906 -22.484 -10.383 1 98.56 121 VAL A C 1
ATOM 944 O O . VAL A 1 121 ? 7.523 -21.844 -9.391 1 98.56 121 VAL A O 1
ATOM 947 N N . PRO A 1 122 ? 8.836 -23.531 -10.289 1 98.56 122 PRO A N 1
ATOM 948 C CA . PRO A 1 122 ? 9.477 -23.812 -9.008 1 98.56 122 PRO A CA 1
ATOM 949 C C . PRO A 1 122 ? 10.148 -22.594 -8.398 1 98.56 122 PRO A C 1
ATOM 951 O O . PRO A 1 122 ? 10.75 -21.797 -9.117 1 98.56 122 PRO A O 1
ATOM 954 N N . GLY A 1 123 ? 10.086 -22.438 -7.086 1 98.62 123 GLY A N 1
ATOM 955 C CA . GLY A 1 123 ? 10.656 -21.281 -6.406 1 98.62 123 GLY A CA 1
ATOM 956 C C . GLY A 1 123 ? 9.625 -20.203 -6.102 1 98.62 123 GLY A C 1
ATOM 957 O O . GLY A 1 123 ? 9.883 -19.312 -5.293 1 98.62 123 GLY A O 1
ATOM 958 N N . GLU A 1 124 ? 8.484 -20.391 -6.805 1 98.81 124 GLU A N 1
ATOM 959 C CA . GLU A 1 124 ? 7.371 -19.484 -6.512 1 98.81 124 GLU A CA 1
ATOM 960 C C . GLU A 1 124 ? 6.441 -20.078 -5.453 1 98.81 124 GLU A C 1
ATOM 962 O O . GLU A 1 124 ? 6.434 -21.297 -5.238 1 98.81 124 GLU A O 1
ATOM 967 N N . LEU A 1 125 ? 5.75 -19.188 -4.785 1 98.88 125 LEU A N 1
ATOM 968 C CA . LEU A 1 125 ? 4.688 -19.531 -3.848 1 98.88 125 LEU A CA 1
ATOM 969 C C . LEU A 1 125 ? 3.33 -19.078 -4.379 1 98.88 125 LEU A C 1
ATOM 971 O O . LEU A 1 125 ? 3.213 -18 -4.961 1 98.88 125 LEU A O 1
ATOM 975 N N . LEU A 1 126 ? 2.359 -19.953 -4.207 1 98.94 126 LEU A N 1
ATOM 976 C CA . LEU A 1 126 ? 0.976 -19.484 -4.199 1 98.94 126 LEU A CA 1
ATOM 977 C C . LEU A 1 126 ? 0.557 -19.047 -2.801 1 98.94 126 LEU A C 1
ATOM 979 O O . LEU A 1 126 ? 0.715 -19.797 -1.838 1 98.94 126 LEU A O 1
ATOM 983 N N . VAL A 1 127 ? 0.076 -17.875 -2.684 1 98.94 127 VAL A N 1
ATOM 984 C CA . VAL A 1 127 ? -0.361 -17.344 -1.4 1 98.94 127 VAL A CA 1
ATOM 985 C C . VAL A 1 127 ? -1.879 -17.172 -1.397 1 98.94 127 VAL A C 1
ATOM 987 O O . VAL A 1 127 ? -2.449 -16.594 -2.322 1 98.94 127 VAL A O 1
ATOM 990 N N . ARG A 1 128 ? -2.52 -17.719 -0.447 1 98.94 128 ARG A N 1
ATOM 991 C CA . ARG A 1 128 ? -3.936 -17.5 -0.171 1 98.94 128 ARG A CA 1
ATOM 992 C C . ARG A 1 128 ? -4.129 -16.797 1.168 1 98.94 128 ARG A C 1
ATOM 994 O O . ARG A 1 128 ? -3.928 -17.391 2.227 1 98.94 128 ARG A O 1
ATOM 1001 N N . LEU A 1 129 ? -4.469 -15.562 1.096 1 98.94 129 LEU A N 1
ATOM 1002 C CA . LEU A 1 129 ? -4.762 -14.773 2.283 1 98.94 129 LEU A CA 1
ATOM 1003 C C . LEU A 1 129 ? -6.234 -14.875 2.66 1 98.94 129 LEU A C 1
ATOM 1005 O O . LEU A 1 129 ? -7.094 -14.281 2.004 1 98.94 129 LEU A O 1
ATOM 1009 N N . ARG A 1 130 ? -6.484 -15.625 3.684 1 98.94 130 ARG A N 1
ATOM 1010 C CA . ARG A 1 130 ? -7.852 -15.711 4.188 1 98.94 130 ARG A CA 1
ATOM 1011 C C . ARG A 1 130 ? -8.25 -14.43 4.91 1 98.94 130 ARG A C 1
ATOM 1013 O O . ARG A 1 130 ? -7.68 -14.086 5.945 1 98.94 130 ARG A O 1
ATOM 1020 N N . ILE A 1 131 ? -9.305 -13.789 4.414 1 98.81 131 ILE A N 1
ATOM 1021 C CA . ILE A 1 131 ? -9.695 -12.477 4.914 1 98.81 131 ILE A CA 1
ATOM 1022 C C . ILE A 1 131 ? -10.484 -12.633 6.211 1 98.81 131 ILE A C 1
ATOM 1024 O O . ILE A 1 131 ? -11.477 -13.359 6.258 1 98.81 131 ILE A O 1
ATOM 1028 N N . ASP A 1 132 ? -10.07 -11.961 7.234 1 98.44 132 ASP A N 1
ATOM 1029 C CA . ASP A 1 132 ? -10.828 -12 8.477 1 98.44 132 ASP A CA 1
ATOM 1030 C C . ASP A 1 132 ? -11.422 -10.633 8.805 1 98.44 132 ASP A C 1
ATOM 1032 O O . ASP A 1 132 ? -12.359 -10.523 9.594 1 98.44 132 ASP A O 1
ATOM 1036 N N . LYS A 1 133 ? -10.883 -9.547 8.289 1 98.5 133 LYS A N 1
ATOM 1037 C CA . LYS A 1 133 ? -11.383 -8.195 8.508 1 98.5 133 LYS A CA 1
ATOM 1038 C C . LYS A 1 133 ? -11.289 -7.363 7.23 1 98.5 133 LYS A C 1
ATOM 1040 O O . LYS A 1 133 ? -10.305 -7.457 6.492 1 98.5 133 LYS A O 1
ATOM 1045 N N . VAL A 1 134 ? -12.344 -6.586 6.984 1 98.75 134 VAL A N 1
ATOM 1046 C CA . VAL A 1 134 ? -12.359 -5.672 5.844 1 98.75 134 VAL A CA 1
ATOM 1047 C C . VAL A 1 134 ? -12.727 -4.266 6.316 1 98.75 134 VAL A C 1
ATOM 1049 O O . VAL A 1 134 ? -13.688 -4.09 7.07 1 98.75 134 VAL A O 1
ATOM 1052 N N . LEU A 1 135 ? -11.945 -3.326 6.012 1 98.62 135 LEU A N 1
ATOM 1053 C CA . LEU A 1 135 ? -12.234 -1.901 6.121 1 98.62 135 LEU A CA 1
ATOM 1054 C C . LEU A 1 135 ? -12.375 -1.271 4.738 1 98.62 135 LEU A C 1
ATOM 1056 O O . LEU A 1 135 ? -11.43 -1.281 3.949 1 98.62 135 LEU A O 1
ATOM 1060 N N . ALA A 1 136 ? -13.586 -0.743 4.402 1 98.69 136 ALA A N 1
ATOM 1061 C CA . ALA A 1 136 ? -13.875 -0.295 3.041 1 98.69 136 ALA A CA 1
ATOM 1062 C C . ALA A 1 136 ? -14.656 1.014 3.049 1 98.69 136 ALA A C 1
ATOM 1064 O O . ALA A 1 136 ? -15.766 1.082 3.598 1 98.69 136 ALA A O 1
ATOM 1065 N N . TYR A 1 137 ? -14.047 2.023 2.432 1 98.44 137 TYR A N 1
ATOM 1066 C CA . TYR A 1 137 ? -14.703 3.33 2.393 1 98.44 137 TYR A CA 1
ATOM 1067 C C . TYR A 1 137 ? -14.625 3.934 0.996 1 98.44 137 TYR A C 1
ATOM 1069 O O . TYR A 1 137 ? -13.609 3.795 0.306 1 98.44 137 TYR A O 1
ATOM 1077 N N . SER A 1 138 ? -15.656 4.594 0.587 1 96.5 138 SER A N 1
ATOM 1078 C CA . SER A 1 138 ? -15.719 5.402 -0.628 1 96.5 138 SER A CA 1
ATOM 1079 C C . SER A 1 138 ? -15.883 6.883 -0.301 1 96.5 138 SER A C 1
ATOM 1081 O O . SER A 1 138 ? -16.25 7.238 0.821 1 96.5 138 SER A O 1
ATOM 1083 N N . GLU A 1 139 ? -15.484 7.711 -1.276 1 93.94 139 GLU A N 1
ATOM 1084 C CA . GLU A 1 139 ? -15.656 9.156 -1.154 1 93.94 139 GLU A CA 1
ATOM 1085 C C . GLU A 1 139 ? -14.875 9.703 0.04 1 93.94 139 GLU A C 1
ATOM 1087 O O . GLU A 1 139 ? -15.438 10.406 0.881 1 93.94 139 GLU A O 1
ATOM 1092 N N . VAL A 1 140 ? -13.609 9.297 0.126 1 91.56 140 VAL A N 1
ATOM 1093 C CA . VAL A 1 140 ? -12.789 9.617 1.287 1 91.56 140 VAL A CA 1
ATOM 1094 C C . VAL A 1 140 ? -11.984 10.883 1.02 1 91.56 140 VAL A C 1
ATOM 1096 O O . VAL A 1 140 ? -11.078 11.227 1.784 1 91.56 140 VAL A O 1
ATOM 1099 N N . ALA A 1 141 ? -12.344 11.617 -0.11 1 75.94 141 ALA A N 1
ATOM 1100 C CA . ALA A 1 141 ? -11.625 12.859 -0.39 1 75.94 141 ALA A CA 1
ATOM 1101 C C . ALA A 1 141 ? -11.633 13.789 0.824 1 75.94 141 ALA A C 1
ATOM 1103 O O . ALA A 1 141 ? -12.695 14.25 1.249 1 75.94 141 ALA A O 1
ATOM 1104 N N . GLY A 1 142 ? -10.641 13.844 1.705 1 64.81 142 GLY A N 1
ATOM 1105 C CA . GLY A 1 142 ? -10.555 14.789 2.805 1 64.81 142 GLY A CA 1
ATOM 1106 C C . GLY A 1 142 ? -9.727 14.281 3.969 1 64.81 142 GLY A C 1
ATOM 1107 O O . GLY A 1 142 ? -9.383 13.102 4.02 1 64.81 142 GLY A O 1
ATOM 1108 N N . MET B 1 1 ? 11.953 -5.477 -19.219 1 81.69 1 MET B N 1
ATOM 1109 C CA . MET B 1 1 ? 12.461 -5.906 -17.922 1 81.69 1 MET B CA 1
ATOM 1110 C C . MET B 1 1 ? 12.453 -4.754 -16.922 1 81.69 1 MET B C 1
ATOM 1112 O O . MET B 1 1 ? 12.633 -3.598 -17.312 1 81.69 1 MET B O 1
ATOM 1116 N N . ALA B 1 2 ? 12.227 -5.137 -15.695 1 90.81 2 ALA B N 1
ATOM 1117 C CA . ALA B 1 2 ? 12.219 -4.094 -14.672 1 90.81 2 ALA B CA 1
ATOM 1118 C C . ALA B 1 2 ? 13.477 -3.24 -14.742 1 90.81 2 ALA B C 1
ATOM 1120 O O . ALA B 1 2 ? 14.586 -3.766 -14.898 1 90.81 2 ALA B O 1
ATOM 1121 N N . GLN B 1 3 ? 13.344 -1.97 -14.711 1 95.56 3 GLN B N 1
ATOM 1122 C CA . GLN B 1 3 ? 14.453 -1.021 -14.758 1 95.56 3 GLN B CA 1
ATOM 1123 C C . GLN B 1 3 ? 14.516 -0.186 -13.484 1 95.56 3 GLN B C 1
ATOM 1125 O O . GLN B 1 3 ? 13.523 0.409 -13.07 1 95.56 3 GLN B O 1
ATOM 1130 N N . LYS B 1 4 ? 15.75 -0.143 -12.953 1 97.06 4 LYS B N 1
ATOM 1131 C CA . LYS B 1 4 ? 15.938 0.72 -11.789 1 97.06 4 LYS B CA 1
ATOM 1132 C C . LYS B 1 4 ? 15.805 2.191 -12.172 1 97.06 4 LYS B C 1
ATOM 1134 O O . LYS B 1 4 ? 16.312 2.623 -13.203 1 97.06 4 LYS B O 1
ATOM 1139 N N . MET B 1 5 ? 15.125 2.963 -11.32 1 97.88 5 MET B N 1
ATOM 1140 C CA . MET B 1 5 ? 14.961 4.391 -11.578 1 97.88 5 MET B CA 1
ATOM 1141 C C . MET B 1 5 ? 16.109 5.188 -10.961 1 97.88 5 MET B C 1
ATOM 1143 O O . MET B 1 5 ? 16.531 4.902 -9.844 1 97.88 5 MET B O 1
ATOM 1147 N N . ALA B 1 6 ? 16.484 6.188 -11.656 1 96.69 6 ALA B N 1
ATOM 1148 C CA . ALA B 1 6 ? 17.422 7.16 -11.094 1 96.69 6 ALA B CA 1
ATOM 1149 C C . ALA B 1 6 ? 16.719 8.055 -10.062 1 96.69 6 ALA B C 1
ATOM 1151 O O . ALA B 1 6 ? 15.5 8.047 -9.953 1 96.69 6 ALA B O 1
ATOM 1152 N N . ASP B 1 7 ? 17.547 8.797 -9.336 1 93.56 7 ASP B N 1
ATOM 1153 C CA . ASP B 1 7 ? 17 9.609 -8.242 1 93.56 7 ASP B CA 1
ATOM 1154 C C . ASP B 1 7 ? 15.961 10.594 -8.758 1 93.56 7 ASP B C 1
ATOM 1156 O O . ASP B 1 7 ? 14.875 10.711 -8.195 1 93.56 7 ASP B O 1
ATOM 1160 N N . ASP B 1 8 ? 16.281 11.281 -9.789 1 95.19 8 ASP B N 1
ATOM 1161 C CA . ASP B 1 8 ? 15.344 12.25 -10.336 1 95.19 8 ASP B CA 1
ATOM 1162 C C . ASP B 1 8 ? 14.102 11.562 -10.891 1 95.19 8 ASP B C 1
ATOM 1164 O O . ASP B 1 8 ? 13 12.109 -10.828 1 95.19 8 ASP B O 1
ATOM 1168 N N . GLU B 1 9 ? 14.281 10.344 -11.359 1 97.19 9 GLU B N 1
ATOM 1169 C CA . GLU B 1 9 ? 13.18 9.594 -11.945 1 97.19 9 GLU B CA 1
ATOM 1170 C C . GLU B 1 9 ? 12.18 9.156 -10.875 1 97.19 9 GLU B C 1
ATOM 1172 O O . GLU B 1 9 ? 10.969 9.281 -11.062 1 97.19 9 GLU B O 1
ATOM 1177 N N . TRP B 1 10 ? 12.75 8.578 -9.766 1 98.12 10 TRP B N 1
ATOM 1178 C CA . TRP B 1 10 ? 11.789 8.07 -8.797 1 98.12 10 TRP B CA 1
ATOM 1179 C C . TRP B 1 10 ? 11.062 9.211 -8.094 1 98.12 10 TRP B C 1
ATOM 1181 O O . TRP B 1 10 ? 9.883 9.094 -7.75 1 98.12 10 TRP B O 1
ATOM 1191 N N . ARG B 1 11 ? 11.672 10.367 -7.93 1 97.94 11 ARG B N 1
ATOM 1192 C CA . ARG B 1 11 ? 11.008 11.531 -7.344 1 97.94 11 ARG B CA 1
ATOM 1193 C C . ARG B 1 11 ? 9.883 12.023 -8.242 1 97.94 11 ARG B C 1
ATOM 1195 O O . ARG B 1 11 ? 8.789 12.328 -7.762 1 97.94 11 ARG B O 1
ATOM 1202 N N . SER B 1 12 ? 10.172 12.094 -9.547 1 98 12 SER B N 1
ATOM 1203 C CA . SER B 1 12 ? 9.133 12.469 -10.5 1 98 12 SER B CA 1
ATOM 1204 C C . SER B 1 12 ? 7.988 11.461 -10.508 1 98 12 SER B C 1
ATOM 1206 O O . SER B 1 12 ? 6.82 11.836 -10.609 1 98 12 SER B O 1
ATOM 1208 N N . PHE B 1 13 ? 8.391 10.227 -10.375 1 98.5 13 PHE B N 1
ATOM 1209 C CA . PHE B 1 13 ? 7.406 9.148 -10.375 1 98.5 13 PHE B CA 1
ATOM 1210 C C . PHE B 1 13 ? 6.43 9.305 -9.219 1 98.5 13 PHE B C 1
ATOM 1212 O O . PHE B 1 13 ? 5.215 9.266 -9.406 1 98.5 13 PHE B O 1
ATOM 1219 N N . VAL B 1 14 ? 6.93 9.57 -7.969 1 98.31 14 VAL B N 1
ATOM 1220 C CA . VAL B 1 14 ? 6.059 9.562 -6.801 1 98.31 14 VAL B CA 1
ATOM 1221 C C . VAL B 1 14 ? 5.238 10.852 -6.758 1 98.31 14 VAL B C 1
ATOM 1223 O O . VAL B 1 14 ? 4.156 10.891 -6.168 1 98.31 14 VAL B O 1
ATOM 1226 N N . LEU B 1 15 ? 5.691 11.883 -7.426 1 97.56 15 LEU B N 1
ATOM 1227 C CA . LEU B 1 15 ? 5.004 13.164 -7.375 1 97.56 15 LEU B CA 1
ATOM 1228 C C . LEU B 1 15 ? 4.086 13.336 -8.578 1 97.56 15 LEU B C 1
ATOM 1230 O O . LEU B 1 15 ? 3.404 14.359 -8.711 1 97.56 15 LEU B O 1
ATOM 1234 N N . HIS B 1 16 ? 4.07 12.359 -9.43 1 97.25 16 HIS B N 1
ATOM 1235 C CA . HIS B 1 16 ? 3.25 12.453 -10.633 1 97.25 16 HIS B CA 1
ATOM 1236 C C . HIS B 1 16 ? 1.766 12.516 -10.289 1 97.25 16 HIS B C 1
ATOM 1238 O O . HIS B 1 16 ? 1.251 11.633 -9.594 1 97.25 16 HIS B O 1
ATOM 1244 N N . GLY B 1 17 ? 1.133 13.594 -10.703 1 96.12 17 GLY B N 1
ATOM 1245 C CA . GLY B 1 17 ? -0.292 13.734 -10.453 1 96.12 17 GLY B CA 1
ATOM 1246 C C . GLY B 1 17 ? -0.644 13.727 -8.977 1 96.12 17 GLY B C 1
ATOM 1247 O O . GLY B 1 17 ? -0.053 14.461 -8.188 1 96.12 17 GLY B O 1
ATOM 1248 N N . THR B 1 18 ? -1.676 12.875 -8.656 1 97.06 18 THR B N 1
ATOM 1249 C CA . THR B 1 18 ? -2.146 12.766 -7.277 1 97.06 18 THR B CA 1
ATOM 1250 C C . THR B 1 18 ? -2.047 11.328 -6.781 1 97.06 18 THR B C 1
ATOM 1252 O O . THR B 1 18 ? -2.955 10.836 -6.113 1 97.06 18 THR B O 1
ATOM 1255 N N . ARG B 1 19 ? -0.956 10.695 -7.238 1 98 19 ARG B N 1
ATOM 1256 C CA . ARG B 1 19 ? -0.736 9.344 -6.742 1 98 19 ARG B CA 1
ATOM 1257 C C . ARG B 1 19 ? -0.753 9.305 -5.219 1 98 19 ARG B C 1
ATOM 1259 O O . ARG B 1 19 ? -0.109 10.133 -4.566 1 98 19 ARG B O 1
ATOM 1266 N N . THR B 1 20 ? -1.525 8.391 -4.691 1 98.5 20 THR B N 1
ATOM 1267 C CA . THR B 1 20 ? -1.531 8.195 -3.244 1 98.5 20 THR B CA 1
ATOM 1268 C C . THR B 1 20 ? -0.388 7.281 -2.818 1 98.5 20 THR B C 1
ATOM 1270 O O . THR B 1 20 ? 0.144 6.52 -3.631 1 98.5 20 THR B O 1
ATOM 1273 N N . GLY B 1 21 ? 0.063 7.422 -1.614 1 98.81 21 GLY B N 1
ATOM 1274 C CA . GLY B 1 21 ? 0.96 6.453 -1.004 1 98.81 21 GLY B CA 1
ATOM 1275 C C . GLY B 1 21 ? 0.241 5.434 -0.143 1 98.81 21 GLY B C 1
ATOM 1276 O O . GLY B 1 21 ? -0.813 5.727 0.426 1 98.81 21 GLY B O 1
ATOM 1277 N N . LYS B 1 22 ? 0.72 4.277 -0.028 1 98.94 22 LYS B N 1
ATOM 1278 C CA . LYS B 1 22 ? 0.278 3.273 0.934 1 98.94 22 LYS B CA 1
ATOM 1279 C C . LYS B 1 22 ? 1.322 3.061 2.025 1 98.94 22 LYS B C 1
ATOM 1281 O O . LYS B 1 22 ? 2.391 2.504 1.77 1 98.94 22 LYS B O 1
ATOM 1286 N N . LEU B 1 23 ? 1.019 3.555 3.234 1 99 23 LEU B N 1
ATOM 1287 C CA . LEU B 1 23 ? 1.926 3.572 4.375 1 99 23 LEU B CA 1
ATOM 1288 C C . LEU B 1 23 ? 1.809 2.285 5.184 1 99 23 LEU B C 1
ATOM 1290 O O . LEU B 1 23 ? 0.722 1.936 5.648 1 99 23 LEU B O 1
ATOM 1294 N N . SER B 1 24 ? 2.902 1.608 5.297 1 99 24 SER B N 1
ATOM 1295 C CA . SER B 1 24 ? 2.988 0.426 6.148 1 99 24 SER B CA 1
ATOM 1296 C C . SER B 1 24 ? 3.625 0.759 7.492 1 99 24 SER B C 1
ATOM 1298 O O . SER B 1 24 ? 4.672 1.407 7.547 1 99 24 SER B O 1
ATOM 1300 N N . THR B 1 25 ? 2.973 0.428 8.523 1 98.94 25 THR B N 1
ATOM 1301 C CA . THR B 1 25 ? 3.457 0.469 9.898 1 98.94 25 THR B CA 1
ATOM 1302 C C . THR B 1 25 ? 3.199 -0.86 10.602 1 98.94 25 THR B C 1
ATOM 1304 O O . THR B 1 25 ? 2.68 -1.8 9.992 1 98.94 25 THR B O 1
ATOM 1307 N N . VAL B 1 26 ? 3.711 -0.981 11.875 1 98.94 26 VAL B N 1
ATOM 1308 C CA . VAL B 1 26 ? 3.496 -2.209 12.633 1 98.94 26 VAL B CA 1
ATOM 1309 C C . VAL B 1 26 ? 2.646 -1.912 13.867 1 98.94 26 VAL B C 1
ATOM 1311 O O . VAL B 1 26 ? 2.951 -0.994 14.625 1 98.94 26 VAL B O 1
ATOM 1314 N N . SER B 1 27 ? 1.589 -2.672 14 1 98.81 27 SER B N 1
ATOM 1315 C CA . SER B 1 27 ? 0.685 -2.494 15.133 1 98.81 27 SER B CA 1
ATOM 1316 C C . SER B 1 27 ? 1.329 -2.961 16.438 1 98.81 27 SER B C 1
ATOM 1318 O O . SER B 1 27 ? 2.346 -3.656 16.406 1 98.81 27 SER B O 1
ATOM 1320 N N . ALA B 1 28 ? 0.703 -2.641 17.516 1 98.44 28 ALA B N 1
ATOM 1321 C CA . ALA B 1 28 ? 1.232 -2.949 18.844 1 98.44 28 ALA B CA 1
ATOM 1322 C C . ALA B 1 28 ? 1.379 -4.453 19.031 1 98.44 28 ALA B C 1
ATOM 1324 O O . ALA B 1 28 ? 2.287 -4.91 19.734 1 98.44 28 ALA B O 1
ATOM 1325 N N . ASP B 1 29 ? 0.57 -5.215 18.391 1 98.19 29 ASP B N 1
ATOM 1326 C CA . ASP B 1 29 ? 0.611 -6.664 18.547 1 98.19 29 ASP B CA 1
ATOM 1327 C C . ASP B 1 29 ? 1.561 -7.305 17.547 1 98.19 29 ASP B C 1
ATOM 1329 O O . ASP B 1 29 ? 1.569 -8.531 17.391 1 98.19 29 ASP B O 1
ATOM 1333 N N . GLY B 1 30 ? 2.256 -6.492 16.812 1 98.5 30 GLY B N 1
ATOM 1334 C CA . GLY B 1 30 ? 3.248 -6.984 15.875 1 98.5 30 GLY B CA 1
ATOM 1335 C C . GLY B 1 30 ? 2.678 -7.273 14.5 1 98.5 30 GLY B C 1
ATOM 1336 O O . GLY B 1 30 ? 3.395 -7.727 13.609 1 98.5 30 GLY B O 1
ATOM 1337 N N . SER B 1 31 ? 1.39 -7.012 14.32 1 98.75 31 SER B N 1
ATOM 1338 C CA . SER B 1 31 ? 0.77 -7.312 13.031 1 98.75 31 SER B CA 1
ATOM 1339 C C . SER B 1 31 ? 0.993 -6.18 12.031 1 98.75 31 SER B C 1
ATOM 1341 O O . SER B 1 31 ? 1.203 -5.031 12.422 1 98.75 31 SER B O 1
ATOM 1343 N N . PRO B 1 32 ? 0.994 -6.531 10.742 1 98.94 32 PRO B N 1
ATOM 1344 C CA . PRO B 1 32 ? 1.166 -5.508 9.711 1 98.94 32 PRO B CA 1
ATOM 1345 C C . PRO B 1 32 ? -0.042 -4.578 9.594 1 98.94 32 PRO B C 1
ATOM 1347 O O . PRO B 1 32 ? -1.18 -5.012 9.789 1 98.94 32 PRO B O 1
ATOM 1350 N N . HIS B 1 33 ? 0.18 -3.346 9.312 1 98.94 33 HIS B N 1
ATOM 1351 C CA . HIS B 1 33 ? -0.815 -2.311 9.047 1 98.94 33 HIS B CA 1
ATOM 1352 C C . HIS B 1 33 ? -0.496 -1.548 7.77 1 98.94 33 HIS B C 1
ATOM 1354 O O . HIS B 1 33 ? 0.67 -1.265 7.484 1 98.94 33 HIS B O 1
ATOM 1360 N N . VAL B 1 34 ? -1.496 -1.194 7 1 98.94 34 VAL B N 1
ATOM 1361 C CA . VAL B 1 34 ? -1.307 -0.392 5.797 1 98.94 34 VAL B CA 1
ATOM 1362 C C . VAL B 1 34 ? -2.498 0.546 5.609 1 98.94 34 VAL B C 1
ATOM 1364 O O . VAL B 1 34 ? -3.645 0.161 5.852 1 98.94 34 VAL B O 1
ATOM 1367 N N . ALA B 1 35 ? -2.227 1.729 5.188 1 98.81 35 ALA B N 1
ATOM 1368 C CA . ALA B 1 35 ? -3.266 2.725 4.93 1 98.81 35 ALA B CA 1
ATOM 1369 C C . ALA B 1 35 ? -2.852 3.674 3.809 1 98.81 35 ALA B C 1
ATOM 1371 O O . ALA B 1 35 ? -1.679 4.039 3.697 1 98.81 35 ALA B O 1
ATOM 1372 N N . PRO B 1 36 ? -3.807 4.059 2.975 1 98.62 36 PRO B N 1
ATOM 1373 C CA . PRO B 1 36 ? -3.48 5.074 1.971 1 98.62 36 PRO B CA 1
ATOM 1374 C C . PRO B 1 36 ? -3.324 6.469 2.572 1 98.62 36 PRO B C 1
ATOM 1376 O O . PRO B 1 36 ? -4.027 6.816 3.525 1 98.62 36 PRO B O 1
ATOM 1379 N N . ILE B 1 37 ? -2.412 7.262 1.983 1 98.62 37 ILE B N 1
ATOM 1380 C CA . ILE B 1 37 ? -2.215 8.617 2.479 1 98.62 37 ILE B CA 1
ATOM 1381 C C . ILE B 1 37 ? -1.972 9.562 1.307 1 98.62 37 ILE B C 1
ATOM 1383 O O . ILE B 1 37 ? -1.489 9.148 0.251 1 98.62 37 ILE B O 1
ATOM 1387 N N . TRP B 1 38 ? -2.346 10.875 1.542 1 98.62 38 TRP B N 1
ATOM 1388 C CA . TRP B 1 38 ? -1.816 12 0.77 1 98.62 38 TRP B CA 1
ATOM 1389 C C . TRP B 1 38 ? -0.462 12.445 1.313 1 98.62 38 TRP B C 1
ATOM 1391 O O . TRP B 1 38 ? -0.225 12.391 2.521 1 98.62 38 TRP B O 1
ATOM 1401 N N . PHE B 1 39 ? 0.417 12.836 0.418 1 98.88 39 PHE B N 1
ATOM 1402 C CA . PHE B 1 39 ? 1.75 13.211 0.876 1 98.88 39 PHE B CA 1
ATOM 1403 C C . PHE B 1 39 ? 2.383 14.227 -0.068 1 98.88 39 PHE B C 1
ATOM 1405 O O . PHE B 1 39 ? 1.88 14.453 -1.17 1 98.88 39 PHE B O 1
ATOM 1412 N N . LEU B 1 40 ? 3.463 14.828 0.399 1 98.81 40 LEU B N 1
ATOM 1413 C CA . LEU B 1 40 ? 4.43 15.57 -0.399 1 98.81 40 LEU B CA 1
ATOM 1414 C C . LEU B 1 40 ? 5.852 15.109 -0.097 1 98.81 40 LEU B C 1
ATOM 1416 O O . LEU B 1 40 ? 6.082 14.383 0.875 1 98.81 40 LEU B O 1
ATOM 1420 N N . LEU B 1 41 ? 6.766 15.445 -0.999 1 98.5 41 LEU B N 1
ATOM 1421 C CA . LEU B 1 41 ? 8.195 15.344 -0.711 1 98.5 41 LEU B CA 1
ATOM 1422 C C . LEU B 1 41 ? 8.766 16.703 -0.333 1 98.5 41 LEU B C 1
ATOM 1424 O O . LEU B 1 41 ? 8.469 17.703 -0.978 1 98.5 41 LEU B O 1
ATOM 1428 N N . ASP B 1 42 ? 9.453 16.688 0.723 1 98 42 ASP B N 1
ATOM 1429 C CA . ASP B 1 42 ? 10.258 17.828 1.144 1 98 42 ASP B CA 1
ATOM 1430 C C . ASP B 1 42 ? 11.727 17.422 1.305 1 98 42 ASP B C 1
ATOM 1432 O O . ASP B 1 42 ? 12.141 17 2.383 1 98 42 ASP B O 1
ATOM 1436 N N . GLY B 1 43 ? 12.523 17.594 0.219 1 96.19 43 GLY B N 1
ATOM 1437 C CA . GLY B 1 43 ? 13.859 17.016 0.218 1 96.19 43 GLY B CA 1
ATOM 1438 C C . GLY B 1 43 ? 13.852 15.508 0.348 1 96.19 43 GLY B C 1
ATOM 1439 O O . GLY B 1 43 ? 13.234 14.812 -0.463 1 96.19 43 GLY B O 1
ATOM 1440 N N . ASP B 1 44 ? 14.484 15.016 1.403 1 97.12 44 ASP B N 1
ATOM 1441 C CA . ASP B 1 44 ? 14.586 13.578 1.607 1 97.12 44 ASP B CA 1
ATOM 1442 C C . ASP B 1 44 ? 13.578 13.094 2.648 1 97.12 44 ASP B C 1
ATOM 1444 O O . ASP B 1 44 ? 13.836 12.125 3.367 1 97.12 44 ASP B O 1
ATOM 1448 N N . GLU B 1 45 ? 12.492 13.859 2.711 1 98.81 45 GLU B N 1
ATOM 1449 C CA . GLU B 1 45 ? 11.438 13.477 3.645 1 98.81 45 GLU B CA 1
ATOM 1450 C C . GLU B 1 45 ? 10.086 13.359 2.939 1 98.81 45 GLU B C 1
ATOM 1452 O O . GLU B 1 45 ? 9.758 14.188 2.084 1 98.81 45 GLU B O 1
ATOM 1457 N N . VAL B 1 46 ? 9.391 12.359 3.312 1 98.94 46 VAL B N 1
ATOM 1458 C CA . VAL B 1 46 ? 7.961 12.32 3.018 1 98.94 46 VAL B CA 1
ATOM 1459 C C . VAL B 1 46 ? 7.188 13.047 4.113 1 98.94 46 VAL B C 1
ATOM 1461 O O . VAL B 1 46 ? 7.395 12.797 5.301 1 98.94 46 VAL B O 1
ATOM 1464 N N . VAL B 1 47 ? 6.289 13.914 3.695 1 98.94 47 VAL B N 1
ATOM 1465 C CA . VAL B 1 47 ? 5.523 14.695 4.656 1 98.94 47 VAL B CA 1
ATOM 1466 C C . VAL B 1 47 ? 4.035 14.406 4.496 1 98.94 47 VAL B C 1
ATOM 1468 O O . VAL B 1 47 ? 3.508 14.43 3.383 1 98.94 47 VAL B O 1
ATOM 1471 N N . PHE B 1 48 ? 3.365 14.125 5.594 1 98.94 48 PHE B N 1
ATOM 1472 C CA . PHE B 1 48 ? 1.923 13.914 5.562 1 98.94 48 PHE B CA 1
ATOM 1473 C C . PHE B 1 48 ? 1.305 14.219 6.926 1 98.94 48 PHE B C 1
ATOM 1475 O O . PHE B 1 48 ? 2.02 14.367 7.918 1 98.94 48 PHE B O 1
ATOM 1482 N N . ASN B 1 49 ? -0.031 14.383 6.945 1 98.69 49 ASN B N 1
ATOM 1483 C CA . ASN B 1 49 ? -0.819 14.539 8.164 1 98.69 49 ASN B CA 1
ATOM 1484 C C . ASN B 1 49 ? -1.589 13.266 8.5 1 98.69 49 ASN B C 1
ATOM 1486 O O . ASN B 1 49 ? -1.962 12.508 7.609 1 98.69 49 ASN B O 1
ATOM 1490 N N . THR B 1 50 ? -1.716 12.992 9.766 1 98.44 50 THR B N 1
ATOM 1491 C CA . THR B 1 50 ? -2.592 11.922 10.227 1 98.44 50 THR B CA 1
ATOM 1492 C C . THR B 1 50 ? -3.145 12.234 11.609 1 98.44 50 THR B C 1
ATOM 1494 O O . THR B 1 50 ? -2.551 13.016 12.359 1 98.44 50 THR B O 1
ATOM 1497 N N . GLY B 1 51 ? -4.246 11.633 11.961 1 98.38 51 GLY B N 1
ATOM 1498 C CA . GLY B 1 51 ? -4.742 11.766 13.32 1 98.38 51 GLY B CA 1
ATOM 1499 C C . GLY B 1 51 ? -3.846 11.102 14.352 1 98.38 51 GLY B C 1
ATOM 1500 O O . GLY B 1 51 ? -3.32 10.016 14.109 1 98.38 51 GLY B O 1
ATOM 1501 N N . LYS B 1 52 ? -3.818 11.703 15.469 1 98.5 52 LYS B N 1
ATOM 1502 C CA . LYS B 1 52 ? -3.016 11.18 16.578 1 98.5 52 LYS B CA 1
ATOM 1503 C C . LYS B 1 52 ? -3.576 9.859 17.094 1 98.5 52 LYS B C 1
ATOM 1505 O O . LYS B 1 52 ? -2.822 8.977 17.516 1 98.5 52 LYS B O 1
ATOM 1510 N N . GLU B 1 53 ? -4.848 9.688 16.984 1 98.25 53 GLU B N 1
ATOM 1511 C CA . GLU B 1 53 ? -5.5 8.539 17.578 1 98.25 53 GLU B CA 1
ATOM 1512 C C . GLU B 1 53 ? -5.766 7.445 16.547 1 98.25 53 GLU B C 1
ATOM 1514 O O . GLU B 1 53 ? -6.328 6.395 16.875 1 98.25 53 GLU B O 1
ATOM 1519 N N . THR B 1 54 ? -5.465 7.727 15.266 1 98.44 54 THR B N 1
ATOM 1520 C CA . THR B 1 54 ? -5.562 6.676 14.266 1 98.44 54 THR B CA 1
ATOM 1521 C C . THR B 1 54 ? -4.594 5.535 14.57 1 98.44 54 THR B C 1
ATOM 1523 O O . THR B 1 54 ? -3.662 5.703 15.367 1 98.44 54 THR B O 1
ATOM 1526 N N . VAL B 1 55 ? -4.781 4.414 13.984 1 98.56 55 VAL B N 1
ATOM 1527 C CA . VAL B 1 55 ? -3.879 3.277 14.141 1 98.56 55 VAL B CA 1
ATOM 1528 C C . VAL B 1 55 ? -2.477 3.662 13.68 1 98.56 55 VAL B C 1
ATOM 1530 O O . VAL B 1 55 ? -1.496 3.43 14.391 1 98.56 55 VAL B O 1
ATOM 1533 N N . LYS B 1 56 ? -2.393 4.324 12.461 1 98.56 56 LYS B N 1
ATOM 1534 C CA . LYS B 1 56 ? -1.067 4.672 11.961 1 98.56 56 LYS B CA 1
ATOM 1535 C C . LYS B 1 56 ? -0.398 5.719 12.844 1 98.56 56 LYS B C 1
ATOM 1537 O O . LYS B 1 56 ? 0.821 5.695 13.031 1 98.56 56 LYS B O 1
ATOM 1542 N N . GLY B 1 57 ? -1.189 6.66 13.383 1 98.75 57 GLY B N 1
ATOM 1543 C CA . GLY B 1 57 ? -0.625 7.609 14.328 1 98.75 57 GLY B CA 1
ATOM 1544 C C . GLY B 1 57 ? -0.04 6.945 15.562 1 98.75 57 GLY B C 1
ATOM 1545 O O . GLY B 1 57 ? 1.093 7.234 15.953 1 98.75 57 GLY B O 1
ATOM 1546 N N . ARG B 1 58 ? -0.765 6.047 16.156 1 98.88 58 ARG B N 1
ATOM 1547 C CA . ARG B 1 58 ? -0.318 5.332 17.344 1 98.88 58 ARG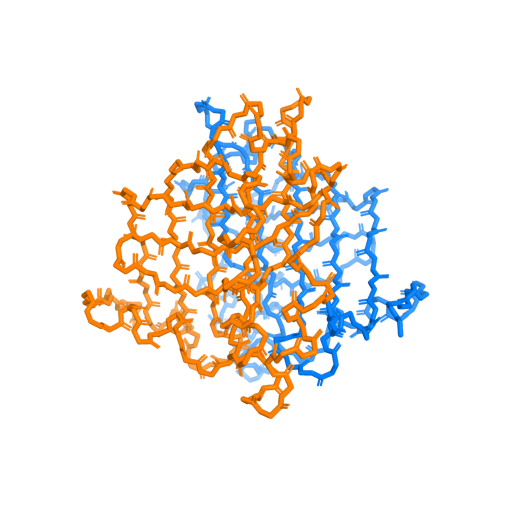 B CA 1
ATOM 1548 C C . ARG B 1 58 ? 0.882 4.441 17.031 1 98.88 58 ARG B C 1
ATOM 1550 O O . ARG B 1 58 ? 1.817 4.352 17.828 1 98.88 58 ARG B O 1
ATOM 1557 N N . ASN B 1 59 ? 0.815 3.775 15.891 1 98.94 59 ASN B N 1
ATOM 1558 C CA . ASN B 1 59 ? 1.94 2.939 15.492 1 98.94 59 ASN B CA 1
ATOM 1559 C C . ASN B 1 59 ? 3.227 3.752 15.367 1 98.94 59 ASN B C 1
ATOM 1561 O O . ASN B 1 59 ? 4.273 3.342 15.875 1 98.94 59 ASN B O 1
ATOM 1565 N N . LEU B 1 60 ? 3.127 4.914 14.727 1 98.88 60 LEU B N 1
ATOM 1566 C CA . LEU B 1 60 ? 4.301 5.746 14.484 1 98.88 60 LEU B CA 1
ATOM 1567 C C . LEU B 1 60 ? 4.836 6.328 15.789 1 98.88 60 LEU B C 1
ATOM 1569 O O . LEU B 1 60 ? 6.043 6.504 15.945 1 98.88 60 LEU B O 1
ATOM 1573 N N . ALA B 1 61 ? 3.955 6.621 16.672 1 98.81 61 ALA B N 1
ATOM 1574 C CA . ALA B 1 61 ? 4.379 7.121 17.984 1 98.81 61 ALA B CA 1
ATOM 1575 C C . ALA B 1 61 ? 5.152 6.059 18.75 1 98.81 61 ALA B C 1
ATOM 1577 O O . ALA B 1 61 ? 6.109 6.375 19.469 1 98.81 61 ALA B O 1
ATOM 1578 N N . ARG B 1 62 ? 4.766 4.812 18.594 1 98.62 62 ARG B N 1
ATOM 1579 C CA . ARG B 1 62 ? 5.391 3.705 19.312 1 98.62 62 ARG B CA 1
ATOM 1580 C C . ARG B 1 62 ? 6.695 3.283 18.641 1 98.62 62 ARG B C 1
ATOM 1582 O O . ARG B 1 62 ? 7.691 3.029 19.328 1 98.62 62 ARG B O 1
ATOM 1589 N N . ASP B 1 63 ? 6.664 3.127 17.391 1 98.5 63 ASP B N 1
ATOM 1590 C CA . ASP B 1 63 ? 7.785 2.732 16.531 1 98.5 63 ASP B CA 1
ATOM 1591 C C . ASP B 1 63 ? 7.812 3.555 15.25 1 98.5 63 ASP B C 1
ATOM 1593 O O . ASP B 1 63 ? 6.984 3.355 14.359 1 98.5 63 ASP B O 1
ATOM 1597 N N . GLY B 1 64 ? 8.766 4.457 15.086 1 98.75 64 GLY B N 1
ATOM 1598 C CA . GLY B 1 64 ? 8.812 5.453 14.031 1 98.75 64 GLY B CA 1
ATOM 1599 C C . GLY B 1 64 ? 9.18 4.871 12.68 1 98.75 64 GLY B C 1
ATOM 1600 O O . GLY B 1 64 ? 9.195 5.586 11.672 1 98.75 64 GLY B O 1
ATOM 1601 N N . ARG B 1 65 ? 9.508 3.582 12.641 1 98.88 65 ARG B N 1
ATOM 1602 C CA . ARG B 1 65 ? 9.844 2.979 11.352 1 98.88 65 ARG B CA 1
ATOM 1603 C C . ARG B 1 65 ? 8.609 2.832 10.477 1 98.88 65 ARG B C 1
ATOM 1605 O O . ARG B 1 65 ? 7.535 2.469 10.969 1 98.88 65 ARG B O 1
ATOM 1612 N N . ALA B 1 66 ? 8.688 3.166 9.203 1 98.94 66 ALA B N 1
ATOM 1613 C CA . ALA B 1 66 ? 7.594 3.02 8.25 1 98.94 66 ALA B CA 1
ATOM 1614 C C . ALA B 1 66 ? 8.117 2.754 6.84 1 98.94 66 ALA B C 1
ATOM 1616 O O . ALA B 1 66 ? 9.297 2.996 6.559 1 98.94 66 ALA B O 1
ATOM 1617 N N . ALA B 1 67 ? 7.359 2.17 6.02 1 99 67 ALA B N 1
ATOM 1618 C CA . ALA B 1 67 ? 7.574 2.014 4.586 1 99 67 ALA B CA 1
ATOM 1619 C C . ALA B 1 67 ? 6.395 2.564 3.789 1 99 67 ALA B C 1
ATOM 1621 O O . ALA B 1 67 ? 5.238 2.375 4.172 1 99 67 ALA B O 1
ATOM 1622 N N . LEU B 1 68 ? 6.664 3.264 2.727 1 99 68 LEU B N 1
ATOM 1623 C CA . LEU B 1 68 ? 5.648 3.865 1.869 1 99 68 LEU B CA 1
ATOM 1624 C C . LEU B 1 68 ? 5.789 3.373 0.432 1 99 68 LEU B C 1
ATOM 1626 O O . LEU B 1 68 ? 6.867 3.48 -0.161 1 99 68 LEU B O 1
ATOM 1630 N N . CYS B 1 69 ? 4.723 2.814 -0.115 1 98.94 69 CYS B N 1
ATOM 1631 C CA . CYS B 1 69 ? 4.703 2.393 -1.511 1 98.94 69 CYS B CA 1
ATOM 1632 C C . CYS B 1 69 ? 3.873 3.35 -2.359 1 98.94 69 CYS B C 1
ATOM 1634 O O . CYS B 1 69 ? 2.748 3.693 -1.992 1 98.94 69 CYS B O 1
ATOM 1636 N N . VAL B 1 70 ? 4.426 3.852 -3.383 1 98.88 70 VAL B N 1
ATOM 1637 C CA . VAL B 1 70 ? 3.734 4.574 -4.445 1 98.88 70 VAL B CA 1
ATOM 1638 C C . VAL B 1 70 ? 3.893 3.83 -5.766 1 98.88 70 VAL B C 1
ATOM 1640 O O . VAL B 1 70 ? 5.012 3.492 -6.164 1 98.88 70 VAL B O 1
ATOM 1643 N N . ASP B 1 71 ? 2.727 3.512 -6.426 1 98.62 71 ASP B N 1
ATOM 1644 C CA . ASP B 1 71 ? 2.855 2.756 -7.668 1 98.62 71 ASP B CA 1
ATOM 1645 C C . ASP B 1 71 ? 1.929 3.312 -8.75 1 98.62 71 ASP B C 1
ATOM 1647 O O . ASP B 1 71 ? 1.131 4.215 -8.484 1 98.62 71 ASP B O 1
ATOM 1651 N N . ASP B 1 72 ? 2.152 2.967 -9.977 1 97.38 72 ASP B N 1
ATOM 1652 C CA . ASP B 1 72 ? 1.231 3.104 -11.094 1 97.38 72 ASP B CA 1
ATOM 1653 C C . ASP B 1 72 ? 0.517 1.785 -11.383 1 97.38 72 ASP B C 1
ATOM 1655 O O . ASP B 1 72 ? 1.157 0.783 -11.711 1 97.38 72 ASP B O 1
ATOM 1659 N N . ASP B 1 73 ? -0.81 1.785 -11.242 1 96.38 73 ASP B N 1
ATOM 1660 C CA . ASP B 1 73 ? -1.546 0.533 -11.383 1 96.38 73 ASP B CA 1
ATOM 1661 C C . ASP B 1 73 ? -1.93 0.287 -12.844 1 96.38 73 ASP B C 1
ATOM 1663 O O . ASP B 1 73 ? -2.852 -0.479 -13.125 1 96.38 73 ASP B O 1
ATOM 1667 N N . ARG B 1 74 ? -1.222 0.983 -13.797 1 94.94 74 ARG B N 1
ATOM 1668 C CA . ARG B 1 74 ? -1.396 0.782 -15.234 1 94.94 74 ARG B CA 1
ATOM 1669 C C . ARG B 1 74 ? -0.107 0.279 -15.875 1 94.94 74 ARG B C 1
ATOM 1671 O O . ARG B 1 74 ? 0.99 0.636 -15.445 1 94.94 74 ARG B O 1
ATOM 1678 N N . PRO B 1 75 ? -0.31 -0.548 -16.891 1 92.81 75 PRO B N 1
ATOM 1679 C CA . PRO B 1 75 ? 0.896 -0.977 -17.609 1 92.81 75 PRO B CA 1
ATOM 1680 C C . PRO B 1 75 ? 1.698 0.195 -18.156 1 92.81 75 PRO B C 1
ATOM 1682 O O . PRO B 1 75 ? 1.118 1.194 -18.594 1 92.81 75 PRO B O 1
ATOM 1685 N N . PRO B 1 76 ? 3.074 0.119 -18.188 1 94.75 76 PRO B N 1
ATOM 1686 C CA . PRO B 1 76 ? 3.875 -1.064 -17.859 1 94.75 76 PRO B CA 1
ATOM 1687 C C . PRO B 1 76 ? 4.191 -1.174 -16.375 1 94.75 76 PRO B C 1
ATOM 1689 O O . PRO B 1 76 ? 5.129 -1.878 -15.984 1 94.75 76 PRO B O 1
ATOM 1692 N N . TYR B 1 77 ? 3.496 -0.595 -15.562 1 96.75 77 TYR B N 1
ATOM 1693 C CA . TYR B 1 77 ? 3.576 -0.632 -14.109 1 96.75 77 TYR B CA 1
ATOM 1694 C C . TYR B 1 77 ? 4.902 -0.065 -13.617 1 96.75 77 TYR B C 1
ATOM 1696 O O . TYR B 1 77 ? 5.836 0.112 -14.406 1 96.75 77 TYR B O 1
ATOM 1704 N N . GLY B 1 78 ? 5 0.354 -12.516 1 98.12 78 GLY B N 1
ATOM 1705 C CA . GLY B 1 78 ? 6.152 0.851 -11.781 1 98.12 78 GLY B CA 1
ATOM 1706 C C . GLY B 1 78 ? 5.836 1.168 -10.328 1 98.12 78 GLY B C 1
ATOM 1707 O O . GLY B 1 78 ? 4.668 1.286 -9.953 1 98.12 78 GLY B O 1
ATOM 1708 N N . PHE B 1 79 ? 6.934 1.186 -9.578 1 98.81 79 PHE B N 1
ATOM 1709 C CA . PHE B 1 79 ? 6.699 1.509 -8.18 1 98.81 79 PHE B CA 1
ATOM 1710 C C . PHE B 1 79 ? 7.957 2.076 -7.535 1 98.81 79 PHE B C 1
ATOM 1712 O O . PHE B 1 79 ? 9.062 1.873 -8.039 1 98.81 79 PHE B O 1
ATOM 1719 N N . VAL B 1 80 ? 7.68 2.76 -6.488 1 98.88 80 VAL B N 1
ATOM 1720 C CA . VAL B 1 80 ? 8.703 3.238 -5.562 1 98.88 80 VAL B CA 1
ATOM 1721 C C . VAL B 1 80 ? 8.328 2.863 -4.133 1 98.88 80 VAL B C 1
ATOM 1723 O O . VAL B 1 80 ? 7.188 3.074 -3.709 1 98.88 80 VAL B O 1
ATOM 1726 N N . VAL B 1 81 ? 9.273 2.229 -3.422 1 98.94 81 VAL B N 1
ATOM 1727 C CA . VAL B 1 81 ? 9.141 2.021 -1.983 1 98.94 81 VAL B CA 1
ATOM 1728 C C . VAL B 1 81 ? 10.195 2.84 -1.242 1 98.94 81 VAL B C 1
ATOM 1730 O O . VAL B 1 81 ? 11.383 2.779 -1.574 1 98.94 81 VAL B O 1
ATOM 1733 N N . MET B 1 82 ? 9.719 3.621 -0.334 1 98.94 82 MET B N 1
ATOM 1734 C CA . MET B 1 82 ? 10.578 4.41 0.543 1 98.94 82 MET B CA 1
ATOM 1735 C C . MET B 1 82 ? 10.477 3.928 1.986 1 98.94 82 MET B C 1
ATOM 1737 O O . MET B 1 82 ? 9.375 3.707 2.492 1 98.94 82 MET B O 1
ATOM 1741 N N . ARG B 1 83 ? 11.609 3.762 2.633 1 98.88 83 ARG B N 1
ATOM 1742 C CA . ARG B 1 83 ? 11.656 3.393 4.043 1 98.88 83 ARG B CA 1
ATOM 1743 C C . ARG B 1 83 ? 12.398 4.449 4.859 1 98.88 83 ARG B C 1
ATOM 1745 O O . ARG B 1 83 ? 13.266 5.148 4.336 1 98.88 83 ARG B O 1
ATOM 1752 N N . GLY B 1 84 ? 11.961 4.504 6.074 1 98.88 84 GLY B N 1
ATOM 1753 C CA . GLY B 1 84 ? 12.641 5.449 6.941 1 98.88 84 GLY B CA 1
ATOM 1754 C C . GLY B 1 84 ? 12.055 5.504 8.344 1 98.88 84 GLY B C 1
ATOM 1755 O O . GLY B 1 84 ? 11.414 4.551 8.789 1 98.88 84 GLY B O 1
ATOM 1756 N N . ARG B 1 85 ? 12.398 6.625 9.031 1 98.88 85 ARG B N 1
ATOM 1757 C CA . ARG B 1 85 ? 11.906 6.859 10.383 1 98.88 85 ARG B CA 1
ATOM 1758 C C . ARG B 1 85 ? 11.164 8.188 10.477 1 98.88 85 ARG B C 1
ATOM 1760 O O . ARG B 1 85 ? 11.633 9.203 9.977 1 98.88 85 ARG B O 1
ATOM 1767 N N . ALA B 1 86 ? 10.078 8.117 11.133 1 98.88 86 ALA B N 1
ATOM 1768 C CA . ALA B 1 86 ? 9.18 9.266 11.219 1 98.88 86 ALA B CA 1
ATOM 1769 C C . ALA B 1 86 ? 9.469 10.094 12.461 1 98.88 86 ALA B C 1
ATOM 1771 O O . ALA B 1 86 ? 9.758 9.547 13.531 1 98.88 86 ALA B O 1
ATOM 1772 N N . GLU B 1 87 ? 9.383 11.336 12.312 1 98.81 87 GLU B N 1
ATOM 1773 C CA . GLU B 1 87 ? 9.25 12.297 13.406 1 98.81 87 GLU B CA 1
ATOM 1774 C C . GLU B 1 87 ? 7.863 12.93 13.414 1 98.81 87 GLU B C 1
ATOM 1776 O O . GLU B 1 87 ? 7.32 13.273 12.367 1 98.81 87 GLU B O 1
ATOM 1781 N N . LEU B 1 88 ? 7.371 13.109 14.633 1 98.88 88 LEU B N 1
ATOM 1782 C CA . LEU B 1 88 ? 6.016 13.625 14.781 1 98.88 88 LEU B CA 1
ATOM 1783 C C . LEU B 1 88 ? 6.023 15.023 15.391 1 98.88 88 LEU B C 1
ATOM 1785 O O . LEU B 1 88 ? 6.82 15.305 16.281 1 98.88 88 LEU B O 1
ATOM 1789 N N . SER B 1 89 ? 5.125 15.867 14.875 1 98.88 89 SER B N 1
ATOM 1790 C CA . SER B 1 89 ? 4.957 17.203 15.422 1 98.88 89 SER B CA 1
ATOM 1791 C C . SER B 1 89 ? 3.482 17.547 15.594 1 98.88 89 SER B C 1
ATOM 1793 O O . SER B 1 89 ? 2.658 17.219 14.742 1 98.88 89 SER B O 1
ATOM 1795 N N . GLU B 1 90 ? 3.199 18.328 16.656 1 98.69 90 GLU B N 1
ATOM 1796 C CA . GLU B 1 90 ? 1.85 18.828 16.891 1 98.69 90 GLU B CA 1
ATOM 1797 C C . GLU B 1 90 ? 1.809 20.359 16.781 1 98.69 90 GLU B C 1
ATOM 1799 O O . GLU B 1 90 ? 0.835 20.984 17.188 1 98.69 90 GLU B O 1
ATOM 1804 N N . ASP B 1 91 ? 2.934 20.891 16.219 1 98.75 91 ASP B N 1
ATOM 1805 C CA . ASP B 1 91 ? 2.967 22.328 16.031 1 98.75 91 ASP B CA 1
ATOM 1806 C C . ASP B 1 91 ? 1.878 22.781 15.062 1 98.75 91 ASP B C 1
ATOM 1808 O O . ASP B 1 91 ? 1.918 22.453 13.875 1 98.75 91 ASP B O 1
ATOM 1812 N N . LEU B 1 92 ? 1.001 23.609 15.508 1 98.62 92 LEU B N 1
ATOM 1813 C CA . LEU B 1 92 ? -0.199 23.953 14.75 1 98.62 92 LEU B CA 1
ATOM 1814 C C . LEU B 1 92 ? 0.154 24.766 13.508 1 98.62 92 LEU B C 1
ATOM 1816 O O . LEU B 1 92 ? -0.505 24.641 12.477 1 98.62 92 LEU B O 1
ATOM 1820 N N . SER B 1 93 ? 1.099 25.609 13.641 1 98.69 93 SER B N 1
ATOM 1821 C CA . SER B 1 93 ? 1.49 26.391 12.469 1 98.69 93 SER B CA 1
ATOM 1822 C C . SER B 1 93 ? 2.029 25.484 11.367 1 98.69 93 SER B C 1
ATOM 1824 O O . SER B 1 93 ? 1.697 25.672 10.188 1 98.69 93 SER B O 1
ATOM 1826 N N . GLU B 1 94 ? 2.859 24.516 11.703 1 98.75 94 GLU B N 1
ATOM 1827 C CA . GLU B 1 94 ? 3.375 23.547 10.727 1 98.75 94 GLU B CA 1
ATOM 1828 C C . GLU B 1 94 ? 2.256 22.672 10.164 1 98.75 94 GLU B C 1
ATOM 1830 O O . GLU B 1 94 ? 2.211 22.406 8.961 1 98.75 94 GLU B O 1
ATOM 1835 N N . LEU B 1 95 ? 1.413 22.281 11.078 1 98.88 95 LEU B N 1
ATOM 1836 C CA . LEU B 1 95 ? 0.276 21.469 10.656 1 98.88 95 LEU B CA 1
ATOM 1837 C C . LEU B 1 95 ? -0.533 22.188 9.578 1 98.88 95 LEU B C 1
ATOM 1839 O O . LEU B 1 95 ? -0.819 21.609 8.523 1 98.88 95 LEU B O 1
ATOM 1843 N N . ARG B 1 96 ? -0.847 23.375 9.82 1 98.75 96 ARG B N 1
ATOM 1844 C CA . ARG B 1 96 ? -1.666 24.156 8.898 1 98.75 96 ARG B CA 1
ATOM 1845 C C . ARG B 1 96 ? -0.946 24.359 7.57 1 98.75 96 ARG B C 1
ATOM 1847 O O . ARG B 1 96 ? -1.547 24.219 6.504 1 98.75 96 ARG B O 1
ATOM 1854 N N . HIS B 1 97 ? 0.262 24.719 7.645 1 98.88 97 HIS B N 1
ATOM 1855 C CA . HIS B 1 97 ? 1.063 24.969 6.449 1 98.88 97 HIS B CA 1
ATOM 1856 C C . HIS B 1 97 ? 1.09 23.734 5.539 1 98.88 97 HIS B C 1
ATOM 1858 O O . HIS B 1 97 ? 0.75 23.844 4.355 1 98.88 97 HIS B O 1
ATOM 1864 N N . TRP B 1 98 ? 1.386 22.625 6.07 1 98.88 98 TRP B N 1
ATOM 1865 C CA . TRP B 1 98 ? 1.578 21.438 5.25 1 98.88 98 TRP B CA 1
ATOM 1866 C C . TRP B 1 98 ? 0.239 20.828 4.836 1 98.88 98 TRP B C 1
ATOM 1868 O O . TRP B 1 98 ? 0.097 20.312 3.723 1 98.88 98 TRP B O 1
ATOM 1878 N N . ALA B 1 99 ? -0.725 20.875 5.73 1 98.75 99 ALA B N 1
ATOM 1879 C CA . ALA B 1 99 ? -2.061 20.422 5.336 1 98.75 99 ALA B CA 1
ATOM 1880 C C . ALA B 1 99 ? -2.562 21.219 4.129 1 98.75 99 ALA B C 1
ATOM 1882 O O . ALA B 1 99 ? -3.213 20.656 3.242 1 98.75 99 ALA B O 1
ATOM 1883 N N . THR B 1 100 ? -2.273 22.5 4.109 1 98.88 100 THR B N 1
ATOM 1884 C CA . THR B 1 100 ? -2.668 23.359 3 1 98.88 100 THR B CA 1
ATOM 1885 C C . THR B 1 100 ? -1.963 22.938 1.712 1 98.88 100 THR B C 1
ATOM 1887 O O . THR B 1 100 ? -2.602 22.797 0.667 1 98.88 100 THR B O 1
ATOM 1890 N N . ARG B 1 101 ? -0.672 22.672 1.773 1 98.81 101 ARG B N 1
ATOM 1891 C CA . ARG B 1 101 ? 0.105 22.297 0.598 1 98.81 101 ARG B CA 1
ATOM 1892 C C . ARG B 1 101 ? -0.328 20.938 0.073 1 98.81 101 ARG B C 1
ATOM 1894 O O . ARG B 1 101 ? -0.449 20.734 -1.138 1 98.81 101 ARG B O 1
ATOM 1901 N N . ILE B 1 102 ? -0.567 20 0.96 1 98.62 102 ILE B N 1
ATOM 1902 C CA . ILE B 1 102 ? -0.99 18.656 0.586 1 98.62 102 ILE B CA 1
ATOM 1903 C C . ILE B 1 102 ? -2.379 18.703 -0.045 1 98.62 102 ILE B C 1
ATOM 1905 O O . ILE B 1 102 ? -2.615 18.109 -1.094 1 98.62 102 ILE B O 1
ATOM 1909 N N . GLY B 1 103 ? -3.297 19.469 0.588 1 98.19 103 GLY B N 1
ATOM 1910 C CA . GLY B 1 103 ? -4.605 19.672 -0.012 1 98.19 103 GLY B CA 1
ATOM 1911 C C . GLY B 1 103 ? -4.539 20.25 -1.409 1 98.19 103 GLY B C 1
ATOM 1912 O O . GLY B 1 103 ? -5.289 19.844 -2.299 1 98.19 103 GLY B O 1
ATOM 1913 N N . GLY B 1 104 ? -3.67 21.266 -1.618 1 98.5 104 GLY B N 1
ATOM 1914 C CA . GLY B 1 104 ? -3.49 21.844 -2.936 1 98.5 104 GLY B CA 1
ATOM 1915 C C . GLY B 1 104 ? -3.053 20.844 -3.984 1 98.5 104 GLY B C 1
ATOM 1916 O O . GLY B 1 104 ? -3.559 20.859 -5.109 1 98.5 104 GLY B O 1
ATOM 1917 N N . ARG B 1 105 ? -2.135 19.953 -3.596 1 98.12 105 ARG B N 1
ATOM 1918 C CA . ARG B 1 105 ? -1.669 18.938 -4.535 1 98.12 105 ARG B CA 1
ATOM 1919 C C . ARG B 1 105 ? -2.807 18.016 -4.945 1 98.12 105 ARG B C 1
ATOM 1921 O O . ARG B 1 105 ? -2.965 17.703 -6.125 1 98.12 105 ARG B O 1
ATOM 1928 N N . TYR B 1 106 ? -3.621 17.578 -4.047 1 97.88 106 TYR B N 1
ATOM 1929 C CA . TYR B 1 106 ? -4.547 16.484 -4.301 1 97.88 106 TYR B CA 1
ATOM 1930 C C . TYR B 1 106 ? -5.902 17.016 -4.754 1 97.88 106 TYR B C 1
ATOM 1932 O O . TYR B 1 106 ? -6.629 16.328 -5.477 1 97.88 106 TYR B O 1
ATOM 1940 N N . MET B 1 107 ? -6.219 18.281 -4.344 1 97.44 107 MET B N 1
ATOM 1941 C CA . MET B 1 107 ? -7.586 18.719 -4.598 1 97.44 107 MET B CA 1
ATOM 1942 C C . MET B 1 107 ? -7.602 20.016 -5.418 1 97.44 107 MET B C 1
ATOM 1944 O O . MET B 1 107 ? -8.664 20.531 -5.738 1 97.44 107 MET B O 1
ATOM 1948 N N . GLY B 1 108 ? -6.426 20.469 -5.824 1 97.38 108 GLY B N 1
ATOM 1949 C CA . GLY B 1 108 ? -6.316 21.734 -6.555 1 97.38 108 GLY B CA 1
ATOM 1950 C C . GLY B 1 108 ? -6.008 22.906 -5.66 1 97.38 108 GLY B C 1
ATOM 1951 O O . GLY B 1 108 ? -6.496 22.984 -4.531 1 97.38 108 GLY B O 1
ATOM 1952 N N . GLU B 1 109 ? -5.227 23.812 -6.211 1 97.94 109 GLU B N 1
ATOM 1953 C CA . GLU B 1 109 ? -4.754 24.969 -5.453 1 97.94 109 GLU B CA 1
ATOM 1954 C C . GLU B 1 109 ? -5.918 25.781 -4.906 1 97.94 109 GLU B C 1
ATOM 1956 O O . GLU B 1 109 ? -5.828 26.359 -3.818 1 97.94 109 GLU B O 1
ATOM 1961 N N . GLU B 1 110 ? -6.977 25.781 -5.645 1 98.19 110 GLU B N 1
ATOM 1962 C CA . GLU B 1 110 ? -8.133 26.578 -5.258 1 98.19 110 GLU B CA 1
ATOM 1963 C C . GLU B 1 110 ? -8.766 26.047 -3.975 1 98.19 110 GLU B C 1
ATOM 1965 O O . GLU B 1 110 ? -9.461 26.781 -3.271 1 98.19 110 GLU B O 1
ATOM 1970 N N . ARG B 1 111 ? -8.508 24.797 -3.59 1 97.62 111 ARG B N 1
ATOM 1971 C CA . ARG B 1 111 ? -9.109 24.188 -2.404 1 97.62 111 ARG B CA 1
ATOM 1972 C C . ARG B 1 111 ? -8.07 24 -1.302 1 97.62 111 ARG B C 1
ATOM 1974 O O . ARG B 1 111 ? -8.375 23.438 -0.251 1 97.62 111 ARG B O 1
ATOM 1981 N N . ALA B 1 112 ? -6.918 24.484 -1.543 1 98.44 112 ALA B N 1
ATOM 1982 C CA . ALA B 1 112 ? -5.801 24.266 -0.627 1 98.44 112 ALA B CA 1
ATOM 1983 C C . ALA B 1 112 ? -6.148 24.734 0.782 1 98.44 112 ALA B C 1
ATOM 1985 O O . ALA B 1 112 ? -5.977 24 1.752 1 98.44 112 ALA B O 1
ATOM 1986 N N . GLU B 1 113 ? -6.66 25.906 0.922 1 98.38 113 GLU B N 1
ATOM 1987 C CA . GLU B 1 113 ? -6.949 26.484 2.23 1 98.38 113 GLU B CA 1
ATOM 1988 C C . GLU B 1 113 ? -8.07 25.719 2.938 1 98.38 113 GLU B C 1
ATOM 1990 O O . GLU B 1 113 ? -8.062 25.594 4.164 1 98.38 113 GLU B O 1
ATOM 1995 N N . GLU B 1 114 ? -9.062 25.297 2.178 1 97.62 114 GLU B N 1
ATOM 1996 C CA . GLU B 1 114 ? -10.133 24.469 2.732 1 97.62 114 GLU B CA 1
ATOM 1997 C C . GLU B 1 114 ? -9.57 23.25 3.436 1 97.62 114 GLU B C 1
ATOM 1999 O O . GLU B 1 114 ? -9.93 22.953 4.574 1 97.62 114 GLU B O 1
ATOM 2004 N N . PHE B 1 115 ? -8.641 22.578 2.838 1 97.31 115 PHE B N 1
ATOM 2005 C CA . PHE B 1 115 ? -8.055 21.359 3.385 1 97.31 115 PHE B CA 1
ATOM 2006 C C . PHE B 1 115 ? -7.059 21.688 4.488 1 97.31 115 PHE B C 1
ATOM 2008 O O . PHE B 1 115 ? -6.918 20.922 5.449 1 97.31 115 PHE B O 1
ATOM 2015 N N . GLY B 1 116 ? -6.316 22.781 4.359 1 98.31 116 GLY B N 1
ATOM 2016 C CA . GLY B 1 116 ? -5.484 23.234 5.457 1 98.31 116 GLY B CA 1
ATOM 2017 C C . GLY B 1 116 ? -6.254 23.453 6.746 1 98.31 116 GLY B C 1
ATOM 2018 O O . GLY B 1 116 ? -5.828 23 7.812 1 98.31 116 GLY B O 1
ATOM 2019 N N . ALA B 1 117 ? -7.418 24.094 6.629 1 97.94 117 ALA B N 1
ATOM 2020 C CA . ALA B 1 117 ? -8.258 24.391 7.793 1 97.94 117 ALA B CA 1
ATOM 2021 C C . ALA B 1 117 ? -8.836 23.094 8.383 1 97.94 117 ALA B C 1
ATOM 2023 O O . ALA B 1 117 ? -8.992 22.984 9.602 1 97.94 117 ALA B O 1
ATOM 2024 N N . ARG B 1 118 ? -9.133 22.188 7.582 1 96.94 118 ARG B N 1
ATOM 2025 C CA . ARG B 1 118 ? -9.766 20.938 7.992 1 96.94 118 ARG B CA 1
ATOM 2026 C C . ARG B 1 118 ? -8.758 20.016 8.664 1 96.94 118 ARG B C 1
ATOM 2028 O O . ARG B 1 118 ? -9.055 19.406 9.695 1 96.94 118 ARG B O 1
ATOM 2035 N N . ASN B 1 119 ? -7.496 19.953 8.086 1 97.19 119 ASN B N 1
ATOM 2036 C CA . ASN B 1 119 ? -6.547 18.922 8.484 1 97.19 119 ASN B CA 1
ATOM 2037 C C . ASN B 1 119 ? -5.453 19.484 9.383 1 97.19 119 ASN B C 1
ATOM 2039 O O . ASN B 1 119 ? -4.727 18.719 10.031 1 97.19 119 ASN B O 1
ATOM 2043 N N . GLY B 1 120 ? -5.258 20.75 9.352 1 98.25 120 GLY B N 1
ATOM 2044 C CA . GLY B 1 120 ? -4.266 21.406 10.195 1 98.25 120 GLY B CA 1
ATOM 2045 C C . GLY B 1 120 ? -4.824 21.844 11.531 1 98.25 120 GLY B C 1
ATOM 2046 O O . GLY B 1 120 ? -4.738 23.031 11.883 1 98.25 120 GLY B O 1
ATOM 2047 N N . VAL B 1 121 ? -5.387 20.906 12.352 1 98.56 121 VAL B N 1
ATOM 2048 C CA . VAL B 1 121 ? -6.117 21.219 13.578 1 98.56 121 VAL B CA 1
ATOM 2049 C C . VAL B 1 121 ? -5.543 20.406 14.742 1 98.56 121 VAL B C 1
ATOM 2051 O O . VAL B 1 121 ? -4.824 19.422 14.523 1 98.56 121 VAL B O 1
ATOM 2054 N N . PRO B 1 122 ? -5.859 20.844 16.047 1 98.56 122 PRO B N 1
ATOM 2055 C CA . PRO B 1 122 ? -5.434 20.031 17.203 1 98.56 122 PRO B CA 1
ATOM 2056 C C . PRO B 1 122 ? -5.887 18.578 17.094 1 98.56 122 PRO B C 1
ATOM 2058 O O . PRO B 1 122 ? -7.004 18.297 16.641 1 98.56 122 PRO B O 1
ATOM 2061 N N . GLY B 1 123 ? -5.059 17.641 17.531 1 98.62 123 GLY B N 1
ATOM 2062 C CA . GLY B 1 123 ? -5.371 16.219 17.438 1 98.62 123 GLY B CA 1
ATOM 2063 C C . GLY B 1 123 ? -4.746 15.547 16.219 1 98.62 123 GLY B C 1
ATOM 2064 O O . GLY B 1 123 ? -4.672 14.32 16.156 1 98.62 123 GLY B O 1
ATOM 2065 N N . GLU B 1 124 ? -4.297 16.469 15.312 1 98.75 124 GLU B N 1
ATOM 2066 C CA . GLU B 1 124 ? -3.566 15.953 14.164 1 98.75 124 GLU B CA 1
ATOM 2067 C C . GLU B 1 124 ? -2.062 15.953 14.414 1 98.75 124 GLU B C 1
ATOM 2069 O O . GLU B 1 124 ? -1.574 16.672 15.289 1 98.75 124 GLU B O 1
ATOM 2074 N N . LEU B 1 125 ? -1.398 15.078 13.695 1 98.88 125 LEU B N 1
ATOM 2075 C CA . LEU B 1 125 ? 0.059 15.023 13.656 1 98.88 125 LEU B CA 1
ATOM 2076 C C . LEU B 1 125 ? 0.581 15.43 12.281 1 98.88 125 LEU B C 1
ATOM 2078 O O . LEU B 1 125 ? -0.007 15.078 11.258 1 98.88 125 LEU B O 1
ATOM 2082 N N . LEU B 1 126 ? 1.634 16.203 12.297 1 98.94 126 LEU B N 1
ATOM 2083 C CA . LEU B 1 126 ? 2.512 16.266 11.133 1 98.94 126 LEU B CA 1
ATOM 2084 C C . LEU B 1 126 ? 3.576 15.18 11.195 1 98.94 126 LEU B C 1
ATOM 2086 O O . LEU B 1 126 ? 4.285 15.055 12.195 1 98.94 126 LEU B O 1
ATOM 2090 N N . VAL B 1 127 ? 3.664 14.406 10.195 1 99 127 VAL B N 1
ATOM 2091 C CA . VAL B 1 127 ? 4.637 13.32 10.133 1 99 127 VAL B CA 1
ATOM 2092 C C . VAL B 1 127 ? 5.691 13.633 9.07 1 99 127 VAL B C 1
ATOM 2094 O O . VAL B 1 127 ? 5.355 13.969 7.93 1 99 127 VAL B O 1
ATOM 2097 N N . ARG B 1 128 ? 6.91 13.594 9.43 1 98.94 128 ARG B N 1
ATOM 2098 C CA . ARG B 1 128 ? 8.047 13.656 8.516 1 98.94 128 ARG B CA 1
ATOM 2099 C C . ARG B 1 128 ? 8.828 12.352 8.523 1 98.94 128 ARG B C 1
ATOM 2101 O O . ARG B 1 128 ? 9.516 12.039 9.5 1 98.94 128 ARG B O 1
ATOM 2108 N N . LEU B 1 129 ? 8.688 11.617 7.488 1 98.94 129 LEU B N 1
ATOM 2109 C CA . LEU B 1 129 ? 9.422 10.367 7.312 1 98.94 129 LEU B CA 1
ATOM 2110 C C . LEU B 1 129 ? 10.75 10.617 6.609 1 98.94 129 LEU B C 1
ATOM 2112 O O . LEU B 1 129 ? 10.789 10.859 5.402 1 98.94 129 LEU B O 1
ATOM 2116 N N . ARG B 1 130 ? 11.789 10.562 7.383 1 98.94 130 ARG B N 1
ATOM 2117 C CA . ARG B 1 130 ? 13.117 10.695 6.789 1 98.94 130 ARG B CA 1
ATOM 2118 C C . ARG B 1 130 ? 13.5 9.43 6.027 1 98.94 130 ARG B C 1
ATOM 2120 O O . ARG B 1 130 ? 13.641 8.359 6.621 1 98.94 130 ARG B O 1
ATOM 2127 N N . ILE B 1 131 ? 13.773 9.586 4.73 1 98.81 131 ILE B N 1
ATOM 2128 C CA . ILE B 1 131 ? 14 8.438 3.857 1 98.81 131 ILE B CA 1
ATOM 2129 C C . ILE B 1 131 ? 15.438 7.941 4.023 1 98.81 131 ILE B C 1
ATOM 2131 O O . ILE B 1 131 ? 16.391 8.711 3.881 1 98.81 131 ILE B O 1
ATOM 2135 N N . ASP B 1 132 ? 15.586 6.688 4.297 1 98.44 132 ASP B N 1
ATOM 2136 C CA . ASP B 1 132 ? 16.938 6.141 4.383 1 98.44 132 ASP B CA 1
ATOM 2137 C C . ASP B 1 132 ? 17.188 5.109 3.279 1 98.44 132 ASP B C 1
ATOM 2139 O O . ASP B 1 132 ? 18.328 4.797 2.959 1 98.44 132 ASP B O 1
ATOM 2143 N N . LYS B 1 133 ? 16.172 4.523 2.697 1 98.5 133 LYS B N 1
ATOM 2144 C CA . LYS B 1 133 ? 16.281 3.559 1.608 1 98.5 133 LYS B CA 1
ATOM 2145 C C . LYS B 1 133 ? 15.172 3.758 0.578 1 98.5 133 LYS B C 1
ATOM 2147 O O . LYS B 1 133 ? 14.023 4.02 0.938 1 98.5 133 LYS B O 1
ATOM 2152 N N . VAL B 1 134 ? 15.555 3.656 -0.695 1 98.75 134 VAL B N 1
ATOM 2153 C CA . VAL B 1 134 ? 14.594 3.74 -1.789 1 98.75 134 VAL B CA 1
ATOM 2154 C C . VAL B 1 134 ? 14.758 2.537 -2.715 1 98.75 134 VAL B C 1
ATOM 2156 O O . VAL B 1 134 ? 15.875 2.195 -3.105 1 98.75 134 VAL B O 1
ATOM 2159 N N . LEU B 1 135 ? 13.734 1.845 -2.955 1 98.62 135 LEU B N 1
ATOM 2160 C CA . LEU B 1 135 ? 13.602 0.838 -4.004 1 98.62 135 LEU B CA 1
ATOM 2161 C C . LEU B 1 135 ? 12.656 1.311 -5.098 1 98.62 135 LEU B C 1
ATOM 2163 O O . LEU B 1 135 ? 11.477 1.558 -4.836 1 98.62 135 LEU B O 1
ATOM 2167 N N . ALA B 1 136 ? 13.172 1.488 -6.355 1 98.75 136 ALA B N 1
ATOM 2168 C CA . ALA B 1 136 ? 12.391 2.125 -7.414 1 98.75 136 ALA B CA 1
ATOM 2169 C C . ALA B 1 136 ? 12.594 1.412 -8.75 1 98.75 136 ALA B C 1
ATOM 2171 O O . ALA B 1 136 ? 13.719 1.328 -9.25 1 98.75 136 ALA B O 1
ATOM 2172 N N . TYR B 1 137 ? 11.484 0.914 -9.281 1 98.44 137 TYR B N 1
ATOM 2173 C CA . TYR B 1 137 ? 11.562 0.198 -10.547 1 98.44 137 TYR B CA 1
ATOM 2174 C C . TYR B 1 137 ? 10.461 0.646 -11.5 1 98.44 137 TYR B C 1
ATOM 2176 O O . TYR B 1 137 ? 9.328 0.892 -11.07 1 98.44 137 TYR B O 1
ATOM 2184 N N . SER B 1 138 ? 10.758 0.727 -12.742 1 96.62 138 SER B N 1
ATOM 2185 C CA . SER B 1 138 ? 9.812 0.948 -13.828 1 96.62 138 SER B CA 1
ATOM 2186 C C . SER B 1 138 ? 9.727 -0.265 -14.75 1 96.62 138 SER B C 1
ATOM 2188 O O . SER B 1 138 ? 10.602 -1.139 -14.711 1 96.62 138 SER B O 1
ATOM 2190 N N . GLU B 1 139 ? 8.594 -0.351 -15.469 1 94.25 139 GLU B N 1
ATOM 2191 C CA . GLU B 1 139 ? 8.398 -1.409 -16.453 1 94.25 139 GLU B CA 1
ATOM 2192 C C . GLU B 1 139 ? 8.461 -2.789 -15.812 1 94.25 139 GLU B C 1
ATOM 2194 O O . GLU B 1 139 ? 9.211 -3.66 -16.266 1 94.25 139 GLU B O 1
ATOM 2199 N N . VAL B 1 140 ? 7.715 -2.906 -14.742 1 92.25 140 VAL B N 1
ATOM 2200 C CA . VAL B 1 140 ? 7.812 -4.121 -13.938 1 92.25 140 VAL B CA 1
ATOM 2201 C C . VAL B 1 140 ? 6.828 -5.168 -14.461 1 92.25 140 VAL B C 1
ATOM 2203 O O . VAL B 1 140 ? 6.855 -6.32 -14.023 1 92.25 140 VAL B O 1
ATOM 2206 N N . ALA B 1 141 ? 5.805 -4.602 -15.391 1 76.88 141 ALA B N 1
ATOM 2207 C CA . ALA B 1 141 ? 4.926 -5.594 -16 1 76.88 141 ALA B CA 1
ATOM 2208 C C . ALA B 1 141 ? 5.723 -6.594 -16.828 1 76.88 141 ALA B C 1
ATOM 2210 O O . ALA B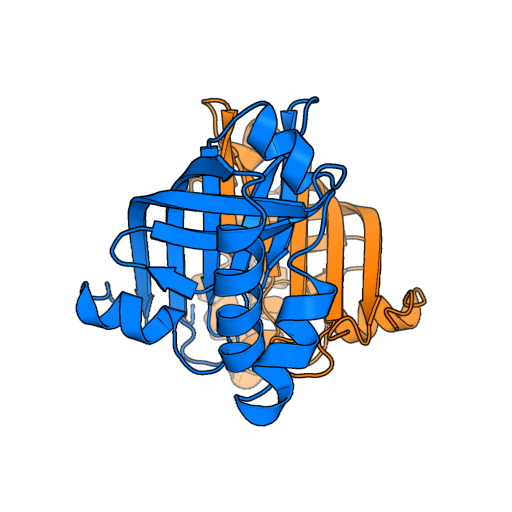 1 141 ? 6.371 -6.219 -17.812 1 76.88 141 ALA B O 1
ATOM 2211 N N . GLY B 1 142 ? 6.406 -7.543 -16.438 1 58.81 142 GLY B N 1
ATOM 2212 C CA . GLY B 1 142 ? 7.16 -8.523 -17.203 1 58.81 142 GLY B CA 1
ATOM 2213 C C . GLY B 1 142 ? 7.996 -9.445 -16.328 1 58.81 142 GLY B C 1
ATOM 2214 O O . GLY B 1 142 ? 8.164 -9.195 -15.133 1 58.81 142 GLY B O 1
#

Sequence (284 aa):
MAQKMADDEWRSFVLHGTRTGKLSTVSADGSPHVAPIWFLLDGDEVVFNTGKETVKGRNLARDGRAALCVDDDRPPYGFVVMRGRAELSEDLSELRHWATRIGGRYMGEERAEEFGARNGVPGELLVRLRIDKVLAYSEVAGMAQKMADDEWRSFVLHGTRTGKLSTVSADGSPHVAPIWFLLDGDEVVFNTGKETVKGRNLARDGRAALCVDDDRPPYGFVVMRGRAELSEDLSELRHWATRIGGRYMGEERAEEFGARNGVPGELLVRLRIDKVLAYSEVAG

Organism: NCBI:txid40318

Radius of gyration: 18.43 Å; Cα contacts (8 Å, |Δi|>4): 721; chains: 2; bounding box: 39×54×44 Å

Foldseek 3Di:
DKDFDDPVGVLCVQLPAFFWKWKWFAAPVRDIDIDTFQWDDDDQKIKGKDFCPDRVNVRCVVFQWMKIKTKDPDPLIKIKIFIFGKDKDLPLVVQLVRQLVSCCRHPNNVCSNVRSVVGSDGRMIMIIGRTDDMTIIHSNND/DKDFDDPVRVLCQQLPAFFWKWKWFAAPVRDIDIDTFQWDDDDQKIKGKDFCPDRVNVRCVVFQWMKIKTKDPDPLIKIKIFIFGKDKDLPLVVLLVRQLVSCCRHPNNVCSNVRSVVGSDGRMIMIIGRTDDMTIIHSPND

Solvent-accessible surface area (backbone atoms only — not comparable to full-atom values): 1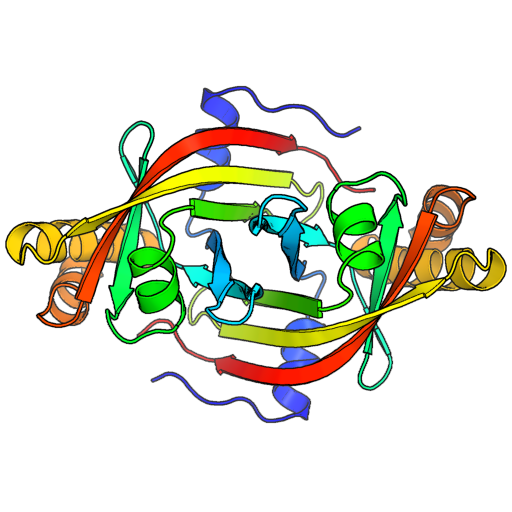4106 Å² total; per-residue (Å²): 114,65,35,77,49,50,74,72,50,44,53,49,58,57,59,43,78,46,50,41,32,39,39,10,30,40,41,94,86,64,42,33,32,56,44,76,40,69,60,45,75,59,87,66,21,41,36,35,73,45,44,48,84,39,70,68,34,46,21,40,73,74,45,33,48,33,17,35,34,30,63,47,62,49,89,51,29,31,39,38,35,39,29,32,44,46,45,79,41,70,52,54,70,59,25,26,56,50,28,18,54,40,26,18,62,66,65,34,69,92,40,7,61,62,34,8,64,70,56,23,42,92,66,33,29,32,35,39,31,39,57,77,46,77,50,37,37,35,40,45,70,120,106,64,36,77,50,50,74,72,50,43,53,50,59,57,58,43,78,47,51,41,33,39,39,11,29,39,41,95,86,64,42,33,32,54,43,78,40,70,60,47,76,59,88,66,21,43,36,36,71,46,44,47,84,40,68,68,34,46,22,39,72,75,44,32,49,34,16,34,35,30,64,46,63,48,88,52,28,32,38,36,34,40,29,31,43,45,46,80,41,70,53,55,70,60,25,25,55,50,28,18,54,41,25,18,62,67,65,35,69,89,39,8,64,63,34,8,65,69,56,22,41,94,64,32,28,33,36,40,30,42,55,75,45,76,50,37,36,34,35,49,68,109

Nearest PDB structures (foldseek):
  1rfe-assembly1_A  TM=8.661E-01  e=2.619E-11  Mycobacterium tuberculosis H37Rv
  3f7e-assembly1_B  TM=8.227E-01  e=3.592E-10  Mycolicibacterium smegmatis
  2fg9-assembly1_A  TM=7.514E-01  e=2.232E-09  Bacteroides thetaiotaomicron VPI-5482
  3db0-assembly1_B  TM=7.729E-01  e=1.023E-08  Listeria innocua
  5bnc-assembly1_B  TM=7.410E-01  e=2.710E-08  Mycolicibacterium smegmatis MC2 155

InterPro domains:
  IPR011576 Pyridoxamine 5'-phosphate oxidase, N-terminal [PF01243] (7-134)
  IPR012349 FMN-binding split barrel [G3DSA:2.30.110.10] (1-139)
  IPR019920 F420-binding domain, putative [TIGR03618] (11-135)
  IPR052019 F420H(2)-dependent biliverdin reductase/Heme oxygenase [PTHR35176] (1-138)